Protein AF-A0A318KI04-F1 (afdb_monomer_lite)

Foldseek 3Di:
DVLVVLLCCLAPVAQCCQRVVFQLVLLLVQLQALQSLQLVLVLQLVLLLQLLLVLLVCLVVDDPVCSLVVSLVSSVVSLVVVLVVCVVQQVVSCVVCVVVSVVSSVGRLSSVLSVPPSSVDHNVSSNSNSNSNSNSSSVVSNQSSQVLNCQAAQWHWDADSRDRVRTPDIDRRDPRVRHDNCSSDSNVSVLSSVLVSLQVVLVVVVVVPDDNPVSVVVNVVSVVVVVCVVPDPPPPDDDDDDDDDDDDPDDDDDPDCDDWDFPDWDDDPQKIKTWIWFWEAEPDPDTDIWIKIWIAGNVQRATAWIDTPDHDYDPPQQCQCVDPVQGVQRHGDQALPDDGDARPRNNVNSVRSNVNSSVSNVVV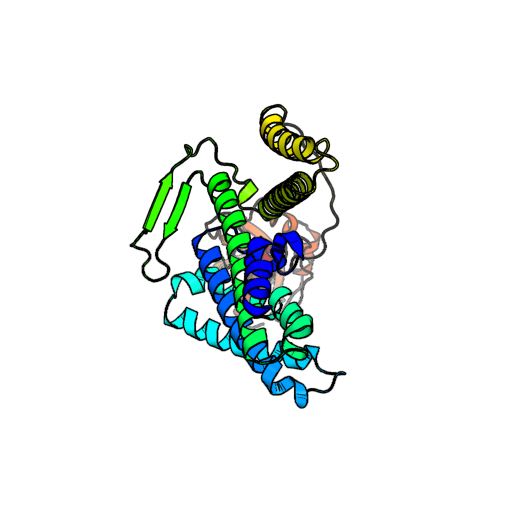VD

Radius of gyration: 27.61 Å; chains: 1; bounding box: 92×46×59 Å

pLDDT: mean 74.58, std 18.51, range [27.19, 96.69]

InterPro domains:
  IPR003667 NqrDE/RnfAE [PF02508] (5-196)
  IPR007329 FMN-binding [PF04205] (291-362)
  IPR007329 FMN-binding [SM00900] (287-364)
  IPR010968 Ion-translocating oxidoreductase complex subunit E [MF_00478] (1-207)
  IPR010968 Ion-translocating oxidoreductase complex subunit E [TIGR01948] (5-203)

Sequence (366 aa):
MERLENFKAGFIRENPIFGLYLGCCSALAISTTLNNAIGMGVAVILVTIMSNVIISAIRKITPDEIRIPVYIVVIATLVKIIQMLVQAYATDLYTALGIFLPLIVVNCIILGRAEAFASKNGLLDSALDGLGMGLGYTFGLLAMSTIRQLLATGMLSFANPFNPTQIFFQAEFFPAEYTISLFKDPIGAFITFACLAAALNAYKASKNKKNWGIGLGVVVLALVAVIAVRGEFNVNTAVEAETPVEPDNSEPVNGGETATGILSESSENGETTYIVSAPGFTATTGGAENTFKIVVDEASGSVKSVEIDTFADTPGIGDAINNVEFFNQFEGLASSDFEVDVQSGATFSSDSVTKAVKTVLESLGK

Structure (mmCIF, N/CA/C/O backbone):
data_AF-A0A318KI04-F1
#
_entry.id   AF-A0A318KI04-F1
#
loop_
_atom_site.group_PDB
_atom_site.id
_atom_site.type_symbol
_atom_site.label_atom_id
_atom_site.label_alt_id
_atom_site.label_comp_id
_atom_site.label_asym_id
_atom_site.label_entity_id
_atom_site.label_seq_id
_atom_site.pdbx_PDB_ins_code
_atom_site.Cartn_x
_atom_site.Cartn_y
_atom_site.Cartn_z
_atom_site.occupancy
_atom_site.B_iso_or_equiv
_atom_site.auth_seq_id
_atom_site.auth_comp_id
_atom_site.auth_asym_id
_atom_site.auth_atom_id
_atom_site.pdbx_PDB_model_num
ATOM 1 N N . MET A 1 1 ? -31.533 0.087 10.852 1.00 43.41 1 MET A N 1
ATOM 2 C CA . MET A 1 1 ? -31.393 0.457 9.424 1.00 43.41 1 MET A CA 1
ATOM 3 C C . MET A 1 1 ? -29.958 0.863 9.043 1.00 43.41 1 MET A C 1
ATOM 5 O O . MET A 1 1 ? -29.699 1.051 7.868 1.00 43.41 1 MET A O 1
ATOM 9 N N . GLU A 1 2 ? -28.993 0.863 9.973 1.00 57.38 2 GLU A N 1
ATOM 10 C CA . GLU A 1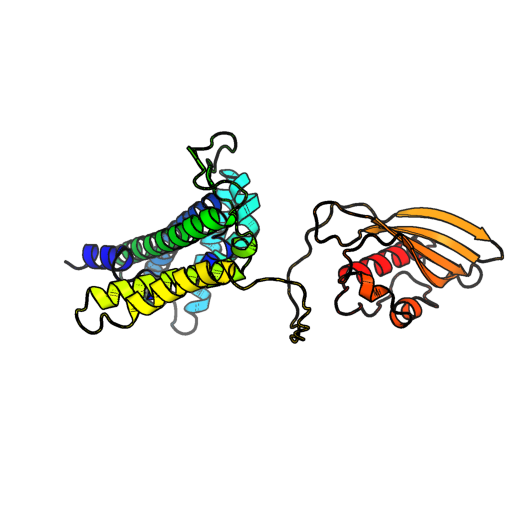 2 ? -27.681 1.522 9.798 1.00 57.38 2 GLU A CA 1
ATOM 11 C C . GLU A 1 2 ? -26.585 0.692 9.091 1.00 57.38 2 GLU A C 1
ATOM 13 O O . GLU A 1 2 ? -25.668 1.252 8.500 1.00 57.38 2 GLU A O 1
ATOM 18 N N . ARG A 1 3 ? -26.656 -0.648 9.090 1.00 54.72 3 ARG A N 1
ATOM 19 C CA . ARG A 1 3 ? -25.551 -1.509 8.600 1.00 54.72 3 ARG A CA 1
ATOM 20 C C . ARG A 1 3 ? -25.309 -1.436 7.091 1.00 54.72 3 ARG A C 1
ATOM 22 O O . ARG A 1 3 ? -24.166 -1.423 6.643 1.00 54.72 3 ARG A O 1
ATOM 29 N N . LEU A 1 4 ? -26.387 -1.387 6.308 1.00 55.88 4 LEU A N 1
ATOM 30 C CA . LEU A 1 4 ? -26.311 -1.314 4.846 1.00 55.88 4 LEU A CA 1
ATOM 31 C C . LEU A 1 4 ? -25.986 0.109 4.364 1.00 55.88 4 LEU A C 1
ATOM 33 O O . LEU A 1 4 ? -25.359 0.264 3.319 1.00 55.88 4 LEU A O 1
ATOM 37 N N . GLU A 1 5 ? -26.392 1.131 5.126 1.00 56.56 5 GLU A N 1
ATOM 38 C CA . GLU A 1 5 ? -25.992 2.523 4.895 1.00 56.56 5 GLU A CA 1
ATOM 39 C C . GLU A 1 5 ? -24.509 2.732 5.192 1.00 56.56 5 GLU A C 1
ATOM 41 O O . GLU A 1 5 ? -23.834 3.312 4.352 1.00 56.56 5 GLU A O 1
ATOM 46 N N . ASN A 1 6 ? -23.973 2.185 6.288 1.00 56.88 6 ASN A N 1
ATOM 47 C CA . ASN A 1 6 ? -22.537 2.247 6.588 1.00 56.88 6 ASN A CA 1
ATOM 48 C C . ASN A 1 6 ? -21.695 1.552 5.503 1.00 56.88 6 ASN A C 1
ATOM 50 O O . ASN A 1 6 ? -20.705 2.106 5.028 1.00 56.88 6 ASN A O 1
ATOM 54 N N . PHE A 1 7 ? -22.141 0.386 5.025 1.00 58.22 7 PHE A N 1
ATOM 55 C CA . PHE A 1 7 ? -21.495 -0.323 3.917 1.00 58.22 7 PHE A CA 1
ATOM 56 C C . PHE A 1 7 ? -21.560 0.458 2.587 1.00 58.22 7 PHE A C 1
ATOM 58 O O . PHE A 1 7 ? -20.550 0.620 1.900 1.00 58.22 7 PHE A O 1
ATOM 65 N N . LYS A 1 8 ? -22.734 0.997 2.222 1.00 54.09 8 LYS A N 1
ATOM 66 C CA . LYS A 1 8 ? -22.896 1.818 1.006 1.00 54.09 8 LYS A CA 1
ATOM 67 C C . LYS A 1 8 ? -22.206 3.181 1.108 1.00 54.09 8 LYS A C 1
ATOM 69 O O . LYS A 1 8 ? -21.808 3.720 0.076 1.00 54.09 8 LYS A O 1
ATOM 74 N N . ALA A 1 9 ? -22.058 3.744 2.305 1.00 55.31 9 ALA A N 1
ATOM 75 C CA . ALA A 1 9 ? -21.384 5.018 2.522 1.00 55.31 9 ALA A CA 1
ATOM 76 C C . ALA A 1 9 ? -19.889 4.913 2.199 1.00 55.31 9 ALA A C 1
ATOM 78 O O . ALA A 1 9 ? -19.406 5.722 1.406 1.00 55.31 9 ALA A O 1
ATOM 79 N N . GLY A 1 10 ? -19.202 3.879 2.704 1.00 52.12 10 GLY A N 1
ATOM 80 C CA . GLY A 1 10 ? -17.787 3.625 2.394 1.00 52.12 10 GLY A CA 1
ATOM 81 C C . GLY A 1 10 ? -17.534 3.256 0.926 1.00 52.12 10 GLY A C 1
ATOM 82 O O . GLY A 1 10 ? -16.534 3.670 0.345 1.00 52.12 10 GLY A O 1
ATOM 83 N N . PHE A 1 11 ? -18.474 2.547 0.286 1.00 58.41 11 PHE A N 1
ATOM 84 C CA . PHE A 1 11 ? -18.333 2.147 -1.119 1.00 58.41 11 PHE A CA 1
ATOM 85 C C . PHE A 1 11 ? -18.643 3.280 -2.122 1.00 58.41 11 PHE A C 1
ATOM 87 O O . PHE A 1 11 ? -17.954 3.409 -3.129 1.00 58.41 11 PHE A O 1
ATOM 94 N N . ILE A 1 12 ? -19.676 4.106 -1.881 1.00 50.19 12 ILE A N 1
ATOM 95 C CA . ILE A 1 12 ? -20.226 5.036 -2.897 1.00 50.19 12 ILE A CA 1
ATOM 96 C C . ILE A 1 12 ? -20.226 6.514 -2.471 1.00 50.19 12 ILE A C 1
ATOM 98 O O . ILE A 1 12 ? -20.186 7.390 -3.338 1.00 50.19 12 ILE A O 1
ATOM 102 N N . ARG A 1 13 ? -20.296 6.844 -1.174 1.00 52.41 13 ARG A N 1
ATOM 103 C CA . ARG A 1 13 ? -20.480 8.240 -0.722 1.00 52.41 13 ARG A CA 1
ATOM 104 C C . ARG A 1 13 ? -19.159 8.903 -0.308 1.00 52.41 13 ARG A C 1
ATOM 106 O O . ARG A 1 13 ? -18.939 10.078 -0.622 1.00 52.41 13 ARG A O 1
ATOM 113 N N . GLU A 1 14 ? -18.253 8.139 0.294 1.00 65.19 14 GLU A N 1
ATOM 114 C CA . GLU A 1 14 ? -16.961 8.598 0.814 1.00 65.19 14 GLU A CA 1
ATOM 115 C C . GLU A 1 14 ? -15.845 7.611 0.452 1.00 65.19 14 GLU A C 1
ATOM 117 O O . GLU A 1 14 ? -15.386 6.834 1.281 1.00 65.19 14 GLU A O 1
ATOM 122 N N . ASN A 1 15 ? -15.398 7.637 -0.811 1.00 76.88 15 ASN A N 1
ATOM 123 C CA . ASN A 1 15 ? -14.215 6.873 -1.212 1.00 76.88 15 ASN A CA 1
ATOM 124 C C . ASN A 1 15 ? -13.022 7.273 -0.310 1.00 76.88 15 ASN A C 1
ATOM 126 O O . ASN A 1 15 ? -12.736 8.471 -0.212 1.00 76.88 15 ASN A O 1
ATOM 130 N N . PRO A 1 16 ? -12.317 6.325 0.333 1.00 80.12 16 PRO A N 1
ATOM 131 C CA . PRO A 1 16 ? -11.210 6.629 1.238 1.00 80.12 16 PRO A CA 1
ATOM 132 C C . PRO A 1 16 ? -10.077 7.415 0.574 1.00 80.12 16 PRO A C 1
ATOM 134 O O . PRO A 1 16 ? -9.530 8.313 1.203 1.00 80.12 16 PRO A O 1
ATOM 137 N N . ILE A 1 17 ? -9.775 7.140 -0.696 1.00 83.06 17 ILE A N 1
ATOM 138 C CA . ILE A 1 17 ? -8.653 7.762 -1.411 1.00 83.06 17 ILE A CA 1
ATOM 139 C C . ILE A 1 17 ? -8.988 9.208 -1.802 1.00 83.06 17 ILE A C 1
ATOM 141 O O . ILE A 1 17 ? -8.201 10.116 -1.566 1.00 83.06 17 ILE A O 1
ATOM 145 N N . PHE A 1 18 ? -10.172 9.444 -2.371 1.00 81.88 18 PHE A N 1
ATOM 146 C CA . PHE A 1 18 ? -10.527 10.756 -2.938 1.00 81.88 18 PHE A CA 1
ATOM 147 C C . PHE A 1 18 ? -11.403 11.625 -2.030 1.00 81.88 18 PHE A C 1
ATOM 149 O O . PHE A 1 18 ? -11.545 12.821 -2.261 1.00 81.88 18 PHE A O 1
ATOM 156 N N . GLY A 1 19 ? -12.067 11.021 -1.046 1.00 79.25 19 GLY A N 1
ATOM 157 C CA . GLY A 1 19 ? -12.945 11.713 -0.104 1.00 79.25 19 GLY A CA 1
ATOM 158 C C . GLY A 1 19 ? -12.273 11.984 1.234 1.00 79.25 19 GLY A C 1
ATOM 159 O O . GLY A 1 19 ? -12.409 13.081 1.764 1.00 79.25 19 GLY A O 1
ATOM 160 N N . LEU A 1 20 ? -11.559 10.988 1.764 1.00 83.44 20 LEU A N 1
ATOM 161 C CA . LEU A 1 20 ? -10.899 11.063 3.070 1.00 83.44 20 LEU A CA 1
ATOM 162 C C . LEU A 1 20 ? -9.384 11.275 2.959 1.00 83.44 20 LEU A C 1
ATOM 164 O O . LEU A 1 20 ? -8.750 11.540 3.974 1.00 83.44 20 LEU A O 1
ATOM 168 N N . TYR A 1 21 ? -8.815 11.170 1.752 1.00 89.44 21 TYR A N 1
ATOM 169 C CA . TYR A 1 21 ? -7.372 11.264 1.501 1.00 89.44 21 TYR A CA 1
ATOM 170 C C . TYR A 1 21 ? -6.548 10.267 2.337 1.00 89.44 21 TYR A C 1
ATOM 172 O O . TYR A 1 21 ? -5.421 10.542 2.742 1.00 89.44 21 TYR A O 1
ATOM 180 N N . LEU A 1 22 ? -7.117 9.086 2.598 1.00 90.75 22 LEU A N 1
ATOM 181 C CA . LEU A 1 22 ? -6.488 8.008 3.356 1.00 90.75 22 LEU A CA 1
ATOM 182 C C . LEU A 1 22 ? -5.919 6.948 2.407 1.00 90.75 22 LEU A C 1
ATOM 184 O O . LEU A 1 22 ? -6.602 6.475 1.498 1.00 90.75 22 LEU A O 1
ATOM 188 N N . GLY A 1 23 ? -4.678 6.529 2.665 1.00 90.25 23 GLY A N 1
ATOM 189 C CA . GLY A 1 23 ? -4.010 5.467 1.905 1.00 90.25 23 GLY A CA 1
ATOM 190 C C . GLY A 1 23 ? -3.394 5.918 0.577 1.00 90.25 23 GLY A C 1
ATOM 191 O O . GLY A 1 23 ? -3.104 5.081 -0.275 1.00 90.25 23 GLY A O 1
ATOM 192 N N . CYS A 1 24 ? -3.166 7.222 0.395 1.00 91.19 24 CYS A N 1
ATOM 193 C CA . CYS A 1 24 ? -2.581 7.772 -0.829 1.00 91.19 24 CYS A CA 1
ATOM 194 C C . CYS A 1 24 ? -1.161 7.250 -1.103 1.00 91.19 24 CYS A C 1
ATOM 196 O O . CYS A 1 24 ? -0.837 6.998 -2.256 1.00 91.19 24 CYS A O 1
ATOM 198 N N . CYS A 1 25 ? -0.333 7.026 -0.074 1.00 91.75 25 CYS A N 1
ATOM 199 C CA . CYS A 1 25 ? 1.069 6.619 -0.249 1.00 91.75 25 CYS A CA 1
ATOM 200 C C . CYS A 1 25 ? 1.200 5.288 -1.004 1.00 91.75 25 CYS A C 1
ATOM 202 O O . CYS A 1 25 ? 1.919 5.190 -1.994 1.00 91.75 25 CYS A O 1
ATOM 204 N N . SER A 1 26 ? 0.445 4.272 -0.580 1.00 91.94 26 SER A N 1
ATOM 205 C CA . SER A 1 26 ? 0.426 2.970 -1.253 1.00 91.94 26 SER A CA 1
ATOM 206 C C . SER A 1 26 ? -0.305 3.032 -2.596 1.00 91.94 26 SER A C 1
ATOM 208 O O . SER A 1 26 ? 0.109 2.379 -3.551 1.00 91.94 26 SER A O 1
ATOM 210 N N . ALA A 1 27 ? -1.357 3.850 -2.705 1.00 91.62 27 ALA A N 1
ATOM 211 C CA . ALA A 1 27 ? -2.106 3.984 -3.950 1.00 91.62 27 ALA A CA 1
ATOM 212 C C . ALA A 1 27 ? -1.283 4.636 -5.078 1.00 91.62 27 ALA A C 1
ATOM 214 O O . ALA A 1 27 ? -1.342 4.198 -6.228 1.00 91.62 27 ALA A O 1
ATOM 215 N N . LEU A 1 28 ? -0.488 5.660 -4.758 1.00 92.06 28 LEU A N 1
ATOM 216 C CA . LEU A 1 28 ? 0.370 6.353 -5.720 1.00 92.06 28 LEU A CA 1
ATOM 217 C C . LEU A 1 28 ? 1.539 5.471 -6.178 1.00 92.06 28 LEU A C 1
ATOM 219 O O . LEU A 1 28 ? 1.833 5.431 -7.373 1.00 92.06 28 LEU A O 1
ATOM 223 N N . ALA A 1 29 ? 2.144 4.716 -5.258 1.00 90.94 29 ALA A N 1
ATOM 224 C CA . ALA A 1 29 ? 3.276 3.842 -5.558 1.00 90.94 29 ALA A CA 1
ATOM 225 C C . ALA A 1 29 ? 2.896 2.646 -6.455 1.00 90.94 29 ALA A C 1
ATOM 227 O O . ALA A 1 29 ? 3.615 2.312 -7.391 1.00 90.94 29 ALA A O 1
ATOM 228 N N . ILE A 1 30 ? 1.743 2.013 -6.207 1.00 91.69 30 ILE A N 1
ATOM 229 C CA . ILE A 1 30 ? 1.421 0.681 -6.761 1.00 91.69 30 ILE A CA 1
ATOM 230 C C . ILE A 1 30 ? 0.467 0.749 -7.969 1.00 91.69 30 ILE A C 1
ATOM 232 O O . ILE A 1 30 ? 0.210 -0.249 -8.639 1.00 91.69 30 ILE A O 1
ATOM 236 N N . SER A 1 31 ? -0.037 1.935 -8.319 1.00 91.88 31 SER A N 1
ATOM 237 C CA . SER A 1 31 ? -0.986 2.122 -9.431 1.00 91.88 31 SER A CA 1
ATOM 238 C C . SER A 1 31 ? -0.373 2.029 -10.839 1.00 91.88 31 SER A C 1
ATOM 240 O O . SER A 1 31 ? -1.042 2.362 -11.812 1.00 91.88 31 SER A O 1
ATOM 242 N N . THR A 1 32 ? 0.869 1.570 -10.993 1.00 89.25 32 THR A N 1
ATOM 243 C CA . THR A 1 32 ? 1.533 1.445 -12.303 1.00 89.25 32 THR A CA 1
ATOM 244 C C . THR A 1 32 ? 0.959 0.318 -13.164 1.00 89.25 32 THR A C 1
ATOM 246 O O . THR A 1 32 ? 0.849 0.479 -14.379 1.00 89.25 32 THR A O 1
ATOM 249 N N . THR A 1 33 ? 0.553 -0.803 -12.559 1.00 88.50 33 THR A N 1
ATOM 250 C CA . THR A 1 33 ? -0.032 -1.951 -13.272 1.00 88.50 33 THR A CA 1
ATOM 251 C C . THR A 1 33 ? -1.301 -2.452 -12.585 1.00 88.50 33 THR A C 1
ATOM 253 O O . THR A 1 33 ? -1.399 -2.461 -11.354 1.00 88.50 33 THR A O 1
ATOM 256 N N . LEU A 1 34 ? -2.274 -2.910 -13.382 1.00 88.75 34 LEU A N 1
ATOM 257 C CA . LEU A 1 34 ? -3.563 -3.361 -12.857 1.00 88.75 34 LEU A CA 1
ATOM 258 C C . LEU A 1 34 ? -3.439 -4.609 -11.971 1.00 88.75 34 LEU A C 1
ATOM 260 O O . LEU A 1 34 ? -4.135 -4.720 -10.963 1.00 88.75 34 LEU A O 1
ATOM 264 N N . ASN A 1 35 ? -2.524 -5.525 -12.295 1.00 87.69 35 ASN A N 1
ATOM 265 C CA . ASN A 1 35 ? -2.300 -6.737 -11.500 1.00 87.69 35 ASN A CA 1
ATOM 266 C C . ASN A 1 35 ? -1.799 -6.398 -10.087 1.00 87.69 35 ASN A C 1
ATOM 268 O O . ASN A 1 35 ? -2.325 -6.923 -9.103 1.00 87.69 35 ASN A O 1
ATOM 272 N N . ASN A 1 36 ? -0.845 -5.466 -9.980 1.00 89.06 36 ASN A N 1
ATOM 273 C CA . ASN A 1 36 ? -0.320 -5.014 -8.692 1.00 89.06 36 ASN A CA 1
ATOM 274 C C . ASN A 1 36 ? -1.398 -4.272 -7.893 1.00 89.06 36 ASN A C 1
ATOM 276 O O . ASN A 1 36 ? -1.566 -4.517 -6.698 1.00 89.06 36 ASN A O 1
ATOM 280 N N . ALA A 1 37 ? -2.185 -3.424 -8.564 1.00 91.62 37 ALA A N 1
ATOM 281 C CA . ALA A 1 37 ? -3.310 -2.714 -7.964 1.00 91.62 37 ALA A CA 1
ATOM 282 C C . ALA A 1 37 ? -4.368 -3.665 -7.373 1.00 91.62 37 ALA A C 1
ATOM 284 O O . ALA A 1 37 ? -4.849 -3.437 -6.261 1.00 91.62 37 ALA A O 1
ATOM 285 N N . ILE A 1 38 ? -4.709 -4.751 -8.076 1.00 90.62 38 ILE A N 1
ATOM 286 C CA . ILE A 1 38 ? -5.655 -5.767 -7.587 1.00 90.62 38 ILE A CA 1
ATOM 287 C C . ILE A 1 38 ? -5.072 -6.521 -6.392 1.00 90.62 38 ILE A C 1
ATOM 289 O O . ILE A 1 38 ? -5.749 -6.647 -5.370 1.00 90.62 38 ILE A O 1
ATOM 293 N N . GLY A 1 39 ? -3.821 -6.984 -6.490 1.00 90.38 39 GLY A N 1
ATOM 294 C CA . GLY A 1 39 ? -3.148 -7.696 -5.401 1.00 90.38 39 GLY A CA 1
ATOM 295 C C . GLY A 1 39 ? -3.092 -6.869 -4.116 1.00 90.38 39 GLY A C 1
ATOM 296 O O . GLY A 1 39 ? -3.466 -7.341 -3.041 1.00 90.38 39 GLY A O 1
ATOM 297 N N . MET A 1 40 ? -2.723 -5.596 -4.251 1.00 92.31 40 MET A N 1
ATOM 298 C CA . MET A 1 40 ? -2.702 -4.628 -3.161 1.00 92.31 40 MET A CA 1
ATOM 299 C C . MET A 1 40 ? -4.110 -4.384 -2.597 1.00 92.31 40 MET A C 1
ATOM 301 O O . MET A 1 40 ? -4.328 -4.509 -1.394 1.00 92.31 40 MET A O 1
ATOM 305 N N . GLY A 1 41 ? -5.104 -4.110 -3.445 1.00 92.75 41 GLY A N 1
ATOM 306 C CA . GLY A 1 41 ? -6.484 -3.884 -3.005 1.00 92.75 41 GLY A CA 1
ATOM 307 C C . GLY A 1 41 ? -7.060 -5.048 -2.190 1.00 92.75 41 GLY A C 1
ATOM 308 O O . GLY A 1 41 ? -7.579 -4.842 -1.090 1.00 92.75 41 GLY A O 1
ATOM 309 N N . VAL A 1 42 ? -6.889 -6.283 -2.673 1.00 92.94 42 VAL A N 1
ATOM 310 C CA . VAL A 1 42 ? -7.329 -7.497 -1.966 1.00 92.94 42 VAL A CA 1
ATOM 311 C C . VAL A 1 42 ? -6.610 -7.650 -0.624 1.00 92.94 42 VAL A C 1
ATOM 313 O O . VAL A 1 42 ? -7.262 -7.933 0.384 1.00 92.94 42 VAL A O 1
ATOM 316 N N . ALA A 1 43 ? -5.296 -7.408 -0.578 1.00 93.38 43 ALA A N 1
ATOM 317 C CA . ALA A 1 43 ? -4.540 -7.449 0.669 1.00 93.38 43 ALA A CA 1
ATOM 318 C C . ALA A 1 43 ? -5.057 -6.409 1.680 1.00 93.38 43 ALA A C 1
ATOM 320 O O . ALA A 1 43 ? -5.323 -6.766 2.828 1.00 93.38 43 ALA A O 1
ATOM 321 N N . VAL A 1 44 ? -5.292 -5.153 1.267 1.00 94.19 44 VAL A N 1
ATOM 322 C CA . VAL A 1 44 ? -5.864 -4.121 2.155 1.00 94.19 44 VAL A CA 1
ATOM 323 C C . VAL A 1 44 ? -7.242 -4.525 2.662 1.00 94.19 44 VAL A C 1
ATOM 325 O O . VAL A 1 44 ? -7.498 -4.369 3.853 1.00 94.19 44 VAL A O 1
ATOM 328 N N . ILE A 1 45 ? -8.127 -5.053 1.809 1.00 94.62 45 ILE A N 1
ATOM 329 C CA . ILE A 1 45 ? -9.463 -5.506 2.231 1.00 94.62 45 ILE A CA 1
ATOM 330 C C . ILE A 1 45 ? -9.345 -6.542 3.351 1.00 94.62 45 ILE A C 1
ATOM 332 O O . ILE A 1 45 ? -9.965 -6.383 4.405 1.00 94.62 45 ILE A O 1
ATOM 336 N N . LEU A 1 46 ? -8.529 -7.579 3.141 1.00 95.00 46 LEU A N 1
ATOM 337 C CA . LEU A 1 46 ? -8.355 -8.656 4.111 1.00 95.00 46 LEU A CA 1
ATOM 338 C C . LEU A 1 46 ? -7.762 -8.146 5.427 1.00 95.00 46 LEU A C 1
ATOM 340 O O . LEU A 1 46 ? -8.326 -8.429 6.486 1.00 95.00 46 LEU A O 1
ATOM 344 N N . VAL A 1 47 ? -6.686 -7.351 5.374 1.00 96.25 47 VAL A N 1
ATOM 345 C CA . VAL A 1 47 ? -6.071 -6.790 6.587 1.00 96.25 47 VAL A CA 1
ATOM 346 C C . VAL A 1 47 ? -7.046 -5.884 7.315 1.00 96.25 47 VAL A C 1
ATOM 348 O O . VAL A 1 47 ? -7.202 -6.049 8.515 1.00 96.25 47 VAL A O 1
ATOM 351 N N . THR A 1 48 ? -7.740 -4.982 6.617 1.00 94.94 48 THR A N 1
ATOM 352 C CA . THR A 1 48 ? -8.638 -4.003 7.253 1.00 94.94 48 THR A CA 1
ATOM 353 C C . THR A 1 48 ? -9.798 -4.692 7.969 1.00 94.94 48 THR A C 1
ATOM 355 O O . THR A 1 48 ? -10.169 -4.298 9.073 1.00 94.94 48 THR A O 1
ATOM 358 N N . ILE A 1 49 ? -10.371 -5.749 7.381 1.00 95.56 49 ILE A N 1
ATOM 359 C CA . ILE A 1 49 ? -11.431 -6.526 8.036 1.00 95.56 49 ILE A CA 1
ATOM 360 C C . ILE A 1 49 ? -10.879 -7.222 9.282 1.00 95.56 49 ILE A C 1
ATOM 362 O O . ILE A 1 49 ? -11.448 -7.082 10.366 1.00 95.56 49 ILE A O 1
ATOM 366 N N . MET A 1 50 ? -9.773 -7.959 9.145 1.00 96.06 50 MET A N 1
ATOM 367 C CA . MET A 1 50 ? -9.205 -8.734 10.250 1.00 96.06 50 MET A CA 1
ATOM 368 C C . MET A 1 50 ? -8.713 -7.830 11.385 1.00 96.06 50 MET A C 1
ATOM 370 O O . MET A 1 50 ? -9.020 -8.091 12.548 1.00 96.06 50 MET A O 1
ATOM 374 N N . SER A 1 51 ? -8.022 -6.733 11.064 1.00 95.94 51 SER A N 1
ATOM 375 C CA . SER A 1 51 ? -7.532 -5.769 12.049 1.00 95.94 51 SER A CA 1
ATOM 376 C C . SER A 1 51 ? -8.688 -5.112 12.788 1.00 95.94 51 SER A C 1
ATOM 378 O O . SER A 1 51 ? -8.659 -5.052 14.013 1.00 95.94 51 SER A O 1
ATOM 380 N N . ASN A 1 52 ? -9.747 -4.690 12.089 1.00 95.12 52 ASN A N 1
ATOM 381 C CA . ASN A 1 52 ? -10.908 -4.070 12.727 1.00 95.12 52 ASN A CA 1
ATOM 382 C C . ASN A 1 52 ? -11.641 -5.036 13.666 1.00 95.12 52 ASN A C 1
ATOM 384 O O . ASN A 1 52 ? -12.068 -4.635 14.749 1.00 95.12 52 ASN A O 1
ATOM 388 N N .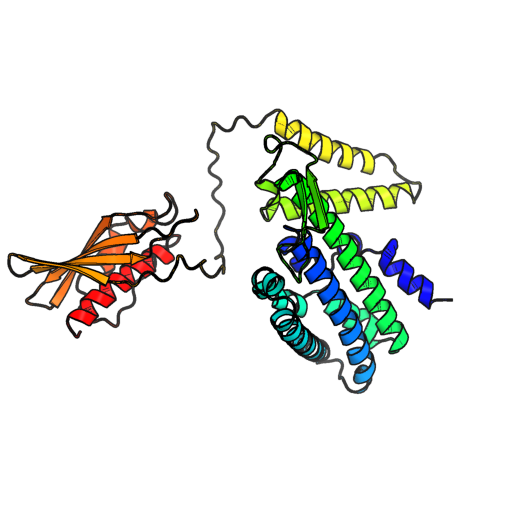 VAL A 1 53 ? -11.770 -6.310 13.290 1.00 96.00 53 VAL A N 1
ATOM 389 C CA . VAL A 1 53 ? -12.388 -7.331 14.150 1.00 96.00 53 VAL A CA 1
ATOM 390 C C . VAL A 1 53 ? -11.552 -7.569 15.407 1.00 96.00 53 VAL A C 1
ATOM 392 O O . VAL A 1 53 ? -12.097 -7.547 16.512 1.00 96.00 53 VAL A O 1
ATOM 395 N N . ILE A 1 54 ? -10.237 -7.755 15.256 1.00 95.69 54 ILE A N 1
ATOM 396 C CA . ILE A 1 54 ? -9.334 -8.007 16.387 1.00 95.69 54 ILE A CA 1
ATOM 397 C C . ILE A 1 54 ? -9.293 -6.792 17.316 1.00 95.69 54 ILE A C 1
ATOM 399 O O . ILE A 1 54 ? -9.462 -6.941 18.525 1.00 95.69 54 ILE A O 1
ATOM 403 N N . ILE A 1 55 ? -9.148 -5.586 16.763 1.00 95.25 55 ILE A N 1
ATOM 404 C CA . ILE A 1 55 ? -9.073 -4.336 17.530 1.00 95.25 55 ILE A CA 1
ATOM 405 C C . ILE A 1 55 ? -10.378 -4.074 18.290 1.00 95.25 55 ILE A C 1
ATOM 407 O O . ILE A 1 55 ? -10.341 -3.720 19.468 1.00 95.25 55 ILE A O 1
ATOM 411 N N . SER A 1 56 ? -11.534 -4.328 17.668 1.00 94.44 56 SER A N 1
ATOM 412 C CA . SER A 1 56 ? -12.836 -4.248 18.343 1.00 94.44 56 SER A CA 1
ATOM 413 C C . SER A 1 56 ? -12.950 -5.241 19.510 1.00 94.44 56 SER A C 1
ATOM 415 O O . SER A 1 56 ? -13.519 -4.906 20.551 1.00 94.44 56 SER A O 1
ATOM 417 N N . ALA A 1 57 ? -12.364 -6.438 19.388 1.00 94.06 57 ALA A N 1
ATOM 418 C CA . ALA A 1 57 ? -12.371 -7.444 20.450 1.00 94.06 57 ALA A CA 1
ATOM 419 C C . ALA A 1 57 ? -11.464 -7.067 21.637 1.00 94.06 57 ALA A C 1
ATOM 421 O O . ALA A 1 57 ? -11.872 -7.211 22.791 1.00 94.06 57 ALA A O 1
ATOM 422 N N . ILE A 1 58 ? -10.261 -6.544 21.371 1.00 94.19 58 ILE A N 1
ATOM 423 C CA . ILE A 1 58 ? -9.278 -6.190 22.413 1.00 94.19 58 ILE A CA 1
ATOM 424 C C . ILE A 1 58 ? -9.488 -4.795 23.016 1.00 94.19 58 ILE A C 1
ATOM 426 O O . ILE A 1 58 ? -8.842 -4.462 24.008 1.00 94.19 58 ILE A O 1
ATOM 430 N N . ARG A 1 59 ? -10.422 -3.992 22.483 1.00 89.31 59 ARG A N 1
ATOM 431 C CA . ARG A 1 59 ? -10.651 -2.588 22.883 1.00 89.31 59 ARG A CA 1
ATOM 432 C C . ARG A 1 59 ? -10.842 -2.358 24.386 1.00 89.31 59 ARG A C 1
ATOM 434 O O . ARG A 1 59 ? -10.610 -1.260 24.861 1.00 89.31 59 ARG A O 1
ATOM 441 N N . LYS A 1 60 ? -11.326 -3.362 25.128 1.00 89.25 60 LYS A N 1
ATOM 442 C CA . LYS A 1 60 ? -11.566 -3.265 26.581 1.00 89.25 60 LYS A CA 1
ATOM 443 C C . LYS A 1 60 ? -10.292 -3.422 27.415 1.00 89.25 60 LYS A C 1
ATOM 445 O O . LYS A 1 60 ? -10.315 -3.118 28.600 1.00 89.25 60 LYS A O 1
ATOM 450 N N . ILE A 1 61 ? -9.237 -3.969 26.816 1.00 92.25 61 ILE A N 1
ATOM 451 C CA . ILE A 1 61 ? -7.971 -4.298 27.477 1.00 92.25 61 ILE A CA 1
ATOM 452 C C . ILE A 1 61 ? -6.931 -3.206 27.204 1.00 92.25 61 ILE A C 1
ATOM 454 O O . ILE A 1 61 ? -6.038 -2.993 28.015 1.00 92.25 61 ILE A O 1
ATOM 458 N N . THR A 1 62 ? -7.035 -2.519 26.065 1.00 91.81 62 THR A N 1
ATOM 459 C CA . THR A 1 62 ? -6.072 -1.506 25.624 1.00 91.81 62 THR A CA 1
ATOM 460 C C . THR A 1 62 ? -6.261 -0.178 26.373 1.00 91.81 62 THR A C 1
ATOM 462 O O . THR A 1 62 ? -7.328 0.419 26.234 1.00 91.81 62 THR A O 1
ATOM 465 N N . PRO A 1 63 ? -5.247 0.314 27.114 1.00 92.75 63 PRO A N 1
ATOM 466 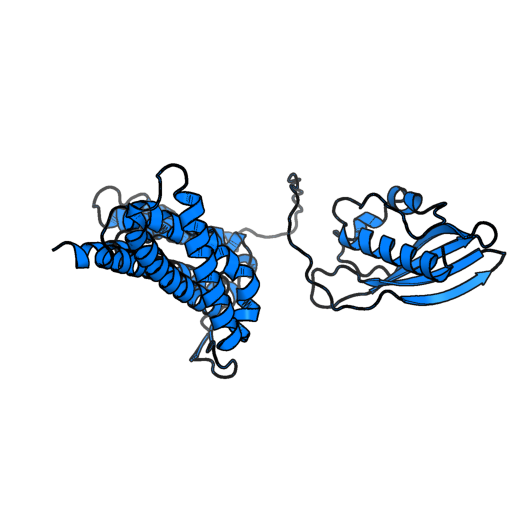C CA . PRO A 1 63 ? -5.245 1.666 27.677 1.00 92.75 63 PRO A CA 1
ATOM 467 C C . PRO A 1 63 ? -5.158 2.736 26.584 1.00 92.75 63 PRO A C 1
ATOM 469 O O . PRO A 1 63 ? -4.549 2.511 25.532 1.00 92.75 63 PRO A O 1
ATOM 472 N N . ASP A 1 64 ? -5.723 3.914 26.846 1.00 91.38 64 ASP A N 1
ATOM 473 C CA . ASP A 1 64 ? -5.785 4.998 25.862 1.00 91.38 64 ASP A CA 1
ATOM 474 C C . ASP A 1 64 ? -4.397 5.565 25.519 1.00 91.38 64 ASP A C 1
ATOM 476 O O . ASP A 1 64 ? -4.175 5.965 24.375 1.00 91.38 64 ASP A O 1
ATOM 480 N N . GLU A 1 65 ? -3.432 5.529 26.449 1.00 92.88 65 GLU A N 1
ATOM 481 C CA . GLU A 1 65 ? -2.093 6.099 26.239 1.00 92.88 65 GLU A CA 1
ATOM 482 C C . GLU A 1 65 ? -1.251 5.327 25.210 1.00 92.88 65 GLU A C 1
ATOM 484 O O . GLU A 1 65 ? -0.397 5.910 24.545 1.00 92.88 65 GLU A O 1
ATOM 489 N N . ILE A 1 66 ? -1.485 4.019 25.050 1.00 94.56 66 ILE A N 1
ATOM 490 C CA . ILE A 1 66 ? -0.666 3.132 24.198 1.00 94.56 66 ILE A CA 1
ATOM 491 C C . ILE A 1 66 ? -1.453 2.509 23.042 1.00 94.56 66 ILE A C 1
ATOM 493 O O . ILE A 1 66 ? -1.013 1.539 22.420 1.00 94.56 66 ILE A O 1
ATOM 497 N N . ARG A 1 67 ? -2.625 3.064 22.720 1.00 92.81 67 ARG A N 1
ATOM 498 C CA . ARG A 1 67 ? -3.535 2.478 21.730 1.00 92.81 67 ARG A CA 1
ATOM 499 C C . ARG A 1 67 ? -2.944 2.369 20.320 1.00 92.81 67 ARG A C 1
ATOM 501 O O . ARG A 1 67 ? -3.118 1.340 19.674 1.00 92.81 67 ARG A O 1
ATOM 508 N N . ILE A 1 68 ? -2.237 3.403 19.850 1.00 93.88 68 ILE A N 1
ATOM 509 C CA . ILE A 1 68 ? -1.700 3.462 18.480 1.00 93.88 68 ILE A CA 1
ATOM 510 C C . ILE A 1 68 ? -0.610 2.390 18.287 1.00 93.88 68 ILE A C 1
ATOM 512 O O . ILE A 1 68 ? -0.754 1.586 17.363 1.00 93.88 68 ILE A O 1
ATOM 516 N N . PRO A 1 69 ? 0.412 2.279 19.167 1.00 94.88 69 PRO A N 1
ATOM 517 C CA . PRO A 1 69 ? 1.385 1.186 19.099 1.00 94.88 69 PRO A CA 1
ATOM 518 C C . PRO A 1 69 ? 0.749 -0.209 19.110 1.00 94.88 69 PRO A C 1
ATOM 520 O O . PRO A 1 69 ? 1.121 -1.058 18.303 1.00 94.88 69 PRO A O 1
ATOM 523 N N . VAL A 1 70 ? -0.246 -0.443 19.975 1.00 95.12 70 VAL A N 1
ATOM 524 C CA . VAL A 1 70 ? -0.945 -1.739 20.052 1.00 95.12 70 VAL A CA 1
ATOM 525 C C . VAL A 1 70 ? -1.622 -2.081 18.721 1.00 95.12 70 VAL A C 1
ATOM 527 O O . VAL A 1 70 ? -1.508 -3.212 18.247 1.00 95.12 70 VAL A O 1
ATOM 530 N N . TYR A 1 71 ? -2.285 -1.116 18.078 1.00 94.69 71 TYR A N 1
ATOM 531 C CA . TYR A 1 71 ? -2.935 -1.340 16.784 1.00 94.69 71 TYR A CA 1
ATOM 532 C C . TYR A 1 71 ? -1.924 -1.628 15.671 1.00 94.69 71 TYR A C 1
ATOM 534 O O . TYR A 1 71 ? -2.149 -2.542 14.879 1.00 94.69 71 TYR A O 1
ATOM 542 N N . ILE A 1 72 ? -0.795 -0.913 15.635 1.00 95.38 72 ILE A N 1
ATOM 543 C CA . ILE A 1 72 ? 0.261 -1.138 14.637 1.00 95.38 72 ILE A CA 1
ATOM 544 C C . ILE A 1 72 ? 0.843 -2.550 14.765 1.00 95.38 72 ILE A C 1
ATOM 546 O O . ILE A 1 72 ? 1.022 -3.215 13.750 1.00 95.38 72 ILE A O 1
ATOM 550 N N . VAL A 1 73 ? 1.071 -3.056 15.983 1.00 96.00 73 VAL A N 1
ATOM 551 C CA . VAL A 1 73 ? 1.567 -4.431 16.194 1.00 96.00 73 VAL A CA 1
ATOM 552 C C . VAL A 1 73 ? 0.561 -5.474 15.693 1.00 96.00 73 VAL A C 1
ATOM 554 O O . VAL A 1 73 ? 0.938 -6.422 15.000 1.00 96.00 73 VAL A O 1
ATOM 557 N N . VAL A 1 74 ? -0.733 -5.290 15.973 1.00 96.12 74 VAL A N 1
ATOM 558 C CA . VAL A 1 74 ? -1.792 -6.168 15.443 1.00 96.12 74 VAL A CA 1
ATOM 559 C C . VAL A 1 74 ? -1.803 -6.151 13.911 1.00 96.12 74 VAL A C 1
ATOM 561 O O . VAL A 1 74 ? -1.853 -7.205 13.283 1.00 96.12 74 VAL A O 1
ATOM 564 N N . ILE A 1 75 ? -1.702 -4.976 13.289 1.00 96.19 75 ILE A N 1
ATOM 565 C CA . ILE A 1 75 ? -1.673 -4.855 11.826 1.00 96.19 75 ILE A CA 1
ATOM 566 C C . ILE A 1 75 ? -0.398 -5.496 11.256 1.00 96.19 75 ILE A C 1
ATOM 568 O O . ILE A 1 75 ? -0.482 -6.264 10.302 1.00 96.19 75 ILE A O 1
ATOM 572 N N . ALA A 1 76 ? 0.769 -5.253 11.855 1.00 96.69 76 ALA A N 1
ATOM 573 C CA . ALA A 1 76 ? 2.051 -5.797 11.409 1.00 96.69 76 ALA A CA 1
ATOM 574 C C . ALA A 1 76 ? 2.065 -7.331 11.409 1.00 96.69 76 ALA A C 1
ATOM 576 O O . ALA A 1 76 ? 2.509 -7.950 10.440 1.00 96.69 76 ALA A O 1
ATOM 577 N N . THR A 1 77 ? 1.524 -7.956 12.458 1.00 96.50 77 THR A N 1
ATOM 578 C CA . THR A 1 77 ? 1.414 -9.422 12.524 1.00 96.50 77 THR A CA 1
ATOM 579 C C . THR A 1 77 ? 0.494 -9.982 11.435 1.00 96.50 77 THR A C 1
ATOM 581 O O . THR A 1 77 ? 0.864 -10.950 10.772 1.00 96.50 77 THR A O 1
ATOM 584 N N . LEU A 1 78 ? -0.651 -9.342 11.169 1.00 95.94 78 LEU A N 1
ATOM 585 C CA . LEU A 1 78 ? -1.552 -9.733 10.076 1.00 95.94 78 LEU A CA 1
ATOM 586 C C . LEU A 1 78 ? -0.898 -9.577 8.699 1.00 95.94 78 LEU A C 1
ATOM 588 O O . LEU A 1 78 ? -0.986 -10.478 7.865 1.00 95.94 78 LEU A O 1
ATOM 592 N N . VAL A 1 79 ? -0.211 -8.458 8.463 1.00 95.50 79 VAL A N 1
ATOM 593 C CA . VAL A 1 79 ? 0.504 -8.213 7.204 1.00 95.50 79 VAL A CA 1
ATOM 594 C C . VAL A 1 79 ? 1.603 -9.249 7.001 1.00 95.50 79 VAL A C 1
ATOM 596 O O . VAL A 1 79 ? 1.763 -9.740 5.887 1.00 95.50 79 VAL A O 1
ATOM 599 N N . LYS A 1 80 ? 2.309 -9.659 8.063 1.00 95.25 80 LYS A N 1
ATOM 600 C CA . LYS A 1 80 ? 3.328 -10.709 7.960 1.00 95.25 80 LYS A CA 1
ATOM 601 C C . LYS A 1 80 ? 2.736 -12.059 7.555 1.00 95.25 80 LYS A C 1
ATOM 603 O O . LYS A 1 80 ? 3.310 -12.737 6.706 1.00 95.25 80 LYS A O 1
ATOM 608 N N . ILE A 1 81 ? 1.574 -12.423 8.100 1.00 94.69 81 ILE A N 1
ATOM 609 C CA . ILE A 1 81 ? 0.855 -13.643 7.703 1.00 94.69 81 ILE A CA 1
ATOM 610 C C . ILE A 1 81 ? 0.482 -13.581 6.215 1.00 94.69 81 ILE A C 1
ATOM 612 O O . ILE A 1 81 ? 0.701 -14.547 5.486 1.00 94.69 81 ILE A O 1
ATOM 616 N N . ILE A 1 82 ? -0.021 -12.438 5.737 1.00 92.38 82 ILE A N 1
ATOM 617 C CA . ILE A 1 82 ? -0.344 -12.254 4.315 1.00 92.38 82 ILE A CA 1
ATOM 618 C C . ILE A 1 82 ? 0.910 -12.297 3.447 1.00 92.38 82 ILE A C 1
ATOM 620 O O . ILE A 1 82 ? 0.876 -12.917 2.391 1.00 92.38 82 ILE A O 1
ATOM 624 N N . GLN A 1 83 ? 2.020 -11.703 3.886 1.00 91.69 83 GLN A N 1
ATOM 625 C CA . GLN A 1 83 ? 3.287 -11.759 3.159 1.00 91.69 83 GLN A CA 1
ATOM 626 C C . GLN A 1 83 ? 3.709 -13.213 2.905 1.00 91.69 83 GLN A C 1
ATOM 628 O O . GLN A 1 8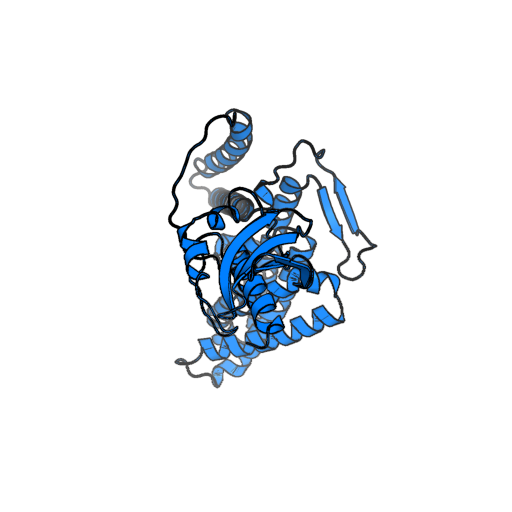3 ? 4.032 -13.567 1.773 1.00 91.69 83 GLN A O 1
ATOM 633 N N . MET A 1 84 ? 3.637 -14.066 3.932 1.00 92.38 84 MET A N 1
ATOM 634 C CA . MET A 1 84 ? 3.946 -15.494 3.806 1.00 92.38 84 MET A CA 1
ATOM 635 C C . MET A 1 84 ? 2.938 -16.229 2.910 1.00 92.38 84 MET A C 1
ATOM 637 O O . MET A 1 84 ? 3.327 -17.099 2.135 1.00 92.38 84 MET A O 1
ATOM 641 N N . LEU A 1 85 ? 1.652 -15.864 2.975 1.00 90.56 85 LEU A N 1
ATOM 642 C CA . LEU A 1 85 ? 0.609 -16.442 2.125 1.00 90.56 85 LEU A CA 1
ATOM 643 C C . LEU A 1 85 ? 0.829 -16.097 0.642 1.00 90.56 85 LEU A C 1
ATOM 645 O O . LEU A 1 85 ? 0.769 -16.978 -0.212 1.00 90.56 85 LEU A O 1
ATOM 649 N N . VAL A 1 86 ? 1.118 -14.832 0.327 1.00 88.19 86 VAL A N 1
ATOM 650 C CA . VAL A 1 86 ? 1.378 -14.381 -1.049 1.00 88.19 86 VAL A CA 1
ATOM 651 C C . VAL A 1 86 ? 2.650 -15.030 -1.587 1.00 88.19 86 VAL A C 1
ATOM 653 O O . VAL A 1 86 ? 2.640 -15.523 -2.708 1.00 88.19 86 VAL A O 1
ATOM 656 N N . GLN A 1 87 ? 3.708 -15.128 -0.777 1.00 89.12 87 GLN A N 1
ATOM 657 C CA . GLN A 1 87 ? 4.940 -15.818 -1.167 1.00 89.12 87 GLN A CA 1
ATOM 658 C C . GLN A 1 87 ? 4.706 -17.303 -1.502 1.00 89.12 87 GLN A C 1
ATOM 660 O O . GLN A 1 87 ? 5.328 -17.821 -2.428 1.00 89.12 87 GLN A O 1
ATOM 665 N N . ALA A 1 88 ? 3.804 -17.976 -0.778 1.00 88.81 88 ALA A N 1
ATOM 666 C CA . ALA A 1 88 ? 3.506 -19.393 -0.977 1.00 88.81 88 ALA A CA 1
ATOM 667 C C . ALA A 1 88 ? 2.600 -19.680 -2.187 1.00 88.81 88 ALA A C 1
ATOM 669 O O . ALA A 1 88 ? 2.784 -20.699 -2.848 1.00 88.81 88 ALA A O 1
ATOM 670 N N . TYR A 1 89 ? 1.614 -18.820 -2.466 1.00 84.94 89 TYR A N 1
ATOM 671 C CA . TYR A 1 89 ? 0.596 -19.085 -3.493 1.00 84.94 89 TYR A CA 1
ATOM 672 C C . TYR A 1 89 ? 0.741 -18.242 -4.767 1.00 84.94 89 TYR A C 1
ATOM 674 O O . TYR A 1 89 ? 0.230 -18.652 -5.803 1.00 84.94 89 TYR A O 1
ATOM 682 N N . ALA A 1 90 ? 1.401 -17.082 -4.718 1.00 83.62 90 ALA A N 1
ATOM 683 C CA . ALA A 1 90 ? 1.498 -16.136 -5.832 1.00 83.62 90 ALA A CA 1
ATOM 684 C C . ALA A 1 90 ? 2.900 -15.499 -5.903 1.00 83.62 90 ALA A C 1
ATOM 686 O O . ALA A 1 90 ? 3.084 -14.315 -5.614 1.00 83.62 90 ALA A O 1
ATOM 687 N N . THR A 1 91 ? 3.903 -16.295 -6.289 1.00 84.25 91 THR A N 1
ATOM 688 C CA . THR A 1 91 ? 5.316 -15.878 -6.325 1.00 84.25 91 THR A CA 1
ATOM 689 C C . THR A 1 91 ? 5.566 -14.693 -7.262 1.00 84.25 91 THR A C 1
ATOM 691 O O . THR A 1 91 ? 6.296 -13.784 -6.884 1.00 84.25 91 THR A O 1
ATOM 694 N N . ASP A 1 92 ? 4.902 -14.630 -8.418 1.00 82.12 92 ASP A N 1
ATOM 695 C CA . ASP A 1 92 ? 5.038 -13.506 -9.361 1.00 82.12 92 ASP A CA 1
ATOM 696 C C . ASP A 1 92 ? 4.482 -12.191 -8.793 1.00 82.12 92 ASP A C 1
ATOM 698 O O . ASP A 1 92 ? 5.022 -11.108 -9.014 1.00 82.12 92 ASP A O 1
ATOM 702 N N . LEU A 1 93 ? 3.403 -12.271 -8.010 1.00 81.38 93 LEU A N 1
ATOM 703 C CA . LEU A 1 93 ? 2.878 -11.102 -7.310 1.00 81.38 93 LEU A CA 1
ATOM 704 C C . LEU A 1 93 ? 3.799 -10.705 -6.150 1.00 81.38 93 LEU A C 1
ATOM 706 O O . LEU A 1 93 ? 3.945 -9.520 -5.862 1.00 81.38 93 LEU A O 1
ATOM 710 N N . TYR A 1 94 ? 4.439 -11.676 -5.494 1.00 85.75 94 TYR A N 1
ATOM 711 C CA . TYR A 1 94 ? 5.407 -11.418 -4.432 1.00 85.75 94 TYR A CA 1
ATOM 712 C C . TYR A 1 94 ? 6.678 -10.735 -4.949 1.00 85.75 94 TYR A C 1
ATOM 714 O O . TYR A 1 94 ? 7.179 -9.833 -4.288 1.00 85.75 94 TYR A O 1
ATOM 722 N N . THR A 1 95 ? 7.193 -11.102 -6.123 1.00 84.50 95 THR A N 1
ATOM 723 C CA . THR A 1 95 ? 8.378 -10.440 -6.694 1.00 84.50 95 THR A CA 1
ATOM 724 C C . THR A 1 95 ? 8.090 -8.988 -7.078 1.00 84.50 95 THR A C 1
ATOM 726 O O . THR A 1 95 ? 8.940 -8.129 -6.871 1.00 84.50 95 THR A O 1
ATOM 729 N N . ALA A 1 96 ? 6.876 -8.683 -7.549 1.00 82.75 96 ALA A N 1
ATOM 730 C CA . ALA A 1 96 ? 6.475 -7.318 -7.896 1.00 82.75 96 ALA A CA 1
ATOM 731 C C . ALA A 1 96 ? 6.052 -6.461 -6.685 1.00 82.75 96 ALA A C 1
ATOM 733 O O . ALA A 1 96 ? 6.337 -5.265 -6.636 1.00 82.75 96 ALA A O 1
ATOM 734 N N . LEU A 1 97 ? 5.338 -7.049 -5.718 1.00 79.69 97 LEU A N 1
ATOM 735 C CA . LEU A 1 97 ? 4.713 -6.338 -4.595 1.00 79.69 97 LEU A CA 1
ATOM 736 C C . LEU A 1 97 ? 5.464 -6.515 -3.267 1.00 79.69 97 LEU A C 1
ATOM 738 O O . LEU A 1 97 ? 5.113 -5.877 -2.277 1.00 79.69 97 LEU A O 1
ATOM 742 N N . GLY A 1 98 ? 6.481 -7.377 -3.223 1.00 81.88 98 GLY A N 1
ATOM 743 C CA . GLY A 1 98 ? 7.172 -7.808 -2.006 1.00 81.88 98 GLY A CA 1
ATOM 744 C C . GLY A 1 98 ? 7.705 -6.651 -1.172 1.00 81.88 98 GLY A C 1
ATOM 745 O O . GLY A 1 98 ? 7.435 -6.574 0.028 1.00 81.88 98 GLY A O 1
ATOM 746 N N . ILE A 1 99 ? 8.371 -5.704 -1.835 1.00 85.75 99 ILE A N 1
ATOM 747 C CA . ILE A 1 99 ? 8.898 -4.483 -1.212 1.00 85.75 99 ILE A CA 1
ATOM 748 C C . ILE A 1 99 ? 7.798 -3.507 -0.781 1.00 85.75 99 ILE A C 1
ATOM 750 O O . ILE A 1 99 ? 8.000 -2.678 0.102 1.00 85.75 99 ILE A O 1
ATOM 754 N N . PHE A 1 100 ? 6.603 -3.636 -1.359 1.00 86.31 100 PHE A N 1
ATOM 755 C CA . PHE A 1 100 ? 5.463 -2.780 -1.071 1.00 86.31 100 PHE A CA 1
ATOM 756 C C . PHE A 1 100 ? 4.518 -3.341 0.007 1.00 86.31 100 PHE A C 1
ATOM 758 O O . PHE A 1 100 ? 3.687 -2.608 0.538 1.00 86.31 100 PHE A O 1
ATOM 765 N N . LEU A 1 101 ? 4.652 -4.610 0.406 1.00 87.44 101 LEU A N 1
ATOM 766 C CA . LEU A 1 101 ? 3.863 -5.209 1.495 1.00 87.44 101 LEU A CA 1
ATOM 767 C C . LEU A 1 101 ? 4.042 -4.494 2.858 1.00 87.44 101 LEU A C 1
ATOM 769 O O . LEU A 1 101 ? 3.044 -4.325 3.563 1.00 87.44 101 LEU A O 1
ATOM 773 N N . PRO A 1 102 ? 5.233 -3.996 3.248 1.00 90.50 102 PRO A N 1
ATOM 774 C CA . PRO A 1 102 ? 5.389 -3.172 4.451 1.00 90.50 102 PRO A CA 1
ATOM 775 C C . PRO A 1 102 ? 4.561 -1.876 4.444 1.00 90.50 102 PRO A C 1
ATOM 777 O O . PRO A 1 102 ? 4.106 -1.442 5.504 1.00 90.50 102 PRO A O 1
ATOM 780 N N . LEU A 1 103 ? 4.265 -1.296 3.270 1.00 92.88 103 LEU A N 1
ATOM 781 C CA . LEU A 1 103 ? 3.400 -0.109 3.159 1.00 92.88 103 LEU A CA 1
ATOM 782 C C . LEU A 1 103 ? 1.951 -0.381 3.578 1.00 92.88 103 LEU A C 1
ATOM 784 O O . LEU A 1 103 ? 1.195 0.562 3.810 1.00 92.88 103 LEU A O 1
ATOM 788 N N . ILE A 1 104 ? 1.550 -1.649 3.712 1.00 93.81 104 ILE A N 1
ATOM 789 C CA . ILE A 1 104 ? 0.252 -2.017 4.284 1.00 93.81 104 ILE A CA 1
ATOM 790 C C . ILE A 1 104 ? 0.213 -1.691 5.774 1.00 93.81 104 ILE A C 1
ATOM 792 O O . ILE A 1 104 ? -0.791 -1.171 6.253 1.00 93.81 104 ILE A O 1
ATOM 796 N N . VAL A 1 105 ? 1.305 -1.953 6.502 1.00 94.44 105 VAL A N 1
ATOM 797 C CA . VAL A 1 105 ? 1.376 -1.750 7.959 1.00 94.44 105 VAL A CA 1
ATOM 798 C C . VAL A 1 105 ? 1.157 -0.285 8.314 1.00 94.44 105 VAL A C 1
ATOM 800 O O . VAL A 1 105 ? 0.401 0.032 9.229 1.00 94.44 105 VAL A O 1
ATOM 803 N N . VAL A 1 106 ? 1.782 0.603 7.545 1.00 93.75 106 VAL A N 1
ATOM 804 C CA . VAL A 1 106 ? 1.699 2.059 7.718 1.00 93.75 106 VAL A CA 1
ATOM 805 C C . VAL A 1 106 ? 0.574 2.694 6.899 1.00 93.75 106 VAL A C 1
ATOM 807 O O . VAL A 1 106 ? 0.511 3.915 6.758 1.00 93.75 106 VAL A O 1
ATOM 810 N N . ASN A 1 107 ? -0.341 1.896 6.343 1.00 95.19 107 ASN A N 1
ATOM 811 C CA . ASN A 1 107 ? -1.424 2.439 5.544 1.00 95.19 107 ASN A CA 1
ATOM 812 C C . ASN A 1 107 ? -2.432 3.183 6.433 1.00 95.19 107 ASN A C 1
ATOM 814 O O . ASN A 1 107 ? -3.109 2.594 7.282 1.00 95.19 107 ASN A O 1
ATOM 818 N N . CYS A 1 108 ? -2.583 4.484 6.180 1.00 94.25 108 CYS A N 1
ATOM 819 C CA . CYS A 1 108 ? -3.443 5.372 6.959 1.00 94.25 108 CYS A CA 1
ATOM 820 C C . CYS A 1 108 ? -4.915 4.933 6.976 1.00 94.25 108 CYS A C 1
ATOM 822 O O . CYS A 1 108 ? -5.623 5.252 7.929 1.00 94.25 108 CYS A O 1
ATOM 824 N N . ILE A 1 109 ? -5.394 4.194 5.964 1.00 94.44 109 ILE A N 1
ATOM 825 C CA . ILE A 1 109 ? -6.767 3.671 5.979 1.00 94.44 109 ILE A CA 1
ATOM 826 C C . ILE A 1 109 ? -6.961 2.637 7.092 1.00 94.44 109 ILE A C 1
ATOM 828 O O . ILE A 1 109 ? -7.976 2.663 7.782 1.00 94.44 109 ILE A O 1
ATOM 832 N N . ILE A 1 110 ? -5.983 1.756 7.306 1.00 95.62 110 ILE A N 1
ATOM 833 C CA . ILE A 1 110 ? -6.104 0.637 8.242 1.00 95.62 110 ILE A CA 1
ATOM 834 C C . ILE A 1 110 ? -6.052 1.174 9.668 1.00 95.62 110 ILE A C 1
ATOM 836 O O . ILE A 1 110 ? -6.956 0.916 10.463 1.00 95.62 110 ILE A O 1
ATOM 840 N N . LEU A 1 111 ? -5.046 2.002 9.966 1.00 94.12 111 LEU A N 1
ATOM 841 C CA . LEU A 1 111 ? -4.907 2.624 11.279 1.00 94.12 111 LEU A CA 1
ATOM 842 C C . LEU A 1 111 ? -6.052 3.608 11.569 1.00 94.12 111 LEU A C 1
ATOM 844 O O . LEU A 1 111 ? -6.657 3.555 12.638 1.00 94.12 111 LEU A O 1
ATOM 848 N N . GLY A 1 112 ? -6.402 4.460 10.600 1.00 92.75 112 GLY A N 1
ATOM 849 C CA . GLY A 1 112 ? -7.438 5.477 10.768 1.00 92.75 112 GLY A CA 1
ATOM 850 C C . GLY A 1 112 ? -8.826 4.883 11.016 1.00 92.75 112 GLY A C 1
ATOM 851 O O . GLY A 1 112 ? -9.575 5.398 11.845 1.00 92.75 112 GLY A O 1
ATOM 852 N N . ARG A 1 113 ? -9.182 3.768 10.358 1.00 93.31 113 ARG A N 1
ATOM 853 C CA . ARG A 1 113 ? -10.457 3.072 10.624 1.00 93.31 113 ARG A CA 1
ATOM 854 C C . ARG A 1 113 ? -10.428 2.255 11.908 1.00 93.31 113 ARG A C 1
ATOM 856 O O . ARG A 1 113 ? -11.426 2.246 12.635 1.00 93.31 113 ARG A O 1
ATOM 863 N N . ALA A 1 114 ? -9.295 1.636 12.228 1.00 92.88 114 ALA A N 1
ATOM 864 C CA . ALA A 1 114 ? -9.116 0.953 13.500 1.00 92.88 114 ALA A CA 1
ATOM 865 C C . ALA A 1 114 ? -9.344 1.901 14.692 1.00 92.88 114 ALA A C 1
ATOM 867 O O . ALA A 1 114 ? -10.086 1.586 15.628 1.00 92.88 114 ALA A O 1
ATOM 868 N N . GLU A 1 115 ? -8.767 3.101 14.629 1.00 92.81 115 GLU A N 1
ATOM 869 C CA . GLU A 1 115 ? -8.903 4.110 15.671 1.00 92.81 115 GLU A CA 1
ATOM 870 C C . GLU A 1 115 ? -10.288 4.770 15.674 1.00 92.81 115 GLU A C 1
ATOM 872 O O . GLU A 1 115 ? -10.951 4.799 16.713 1.00 92.81 115 GLU A O 1
ATOM 877 N N . ALA A 1 116 ? -10.757 5.278 14.531 1.00 90.31 116 ALA A N 1
ATOM 878 C CA . ALA A 1 116 ? -11.986 6.066 14.476 1.00 90.31 116 ALA A CA 1
ATOM 879 C C . ALA A 1 116 ? -13.259 5.223 14.646 1.00 90.31 116 ALA A C 1
ATOM 881 O O . ALA A 1 116 ? -14.239 5.720 15.210 1.00 90.31 116 ALA A O 1
ATOM 882 N N . PHE A 1 117 ? -13.255 3.966 14.183 1.00 89.31 117 PHE A N 1
ATOM 883 C CA . PHE A 1 117 ? -14.448 3.121 14.139 1.00 89.31 117 PHE A CA 1
ATOM 884 C C . PHE A 1 117 ? -14.313 1.842 14.974 1.00 89.31 117 PHE A C 1
ATOM 886 O O . PHE A 1 117 ? -15.130 1.625 15.873 1.00 89.31 117 PHE A O 1
ATOM 893 N N . ALA A 1 118 ? -13.301 1.005 14.728 1.00 89.88 118 ALA A N 1
ATOM 894 C CA . ALA A 1 118 ? -13.225 -0.324 15.349 1.00 89.88 118 ALA A CA 1
ATOM 895 C C . ALA A 1 118 ? -13.097 -0.270 16.880 1.00 89.88 118 ALA A C 1
ATOM 897 O O . ALA A 1 118 ? -13.716 -1.054 17.600 1.00 89.88 118 ALA A O 1
ATOM 898 N N . SER A 1 119 ? -12.360 0.715 17.393 1.00 90.81 119 SER A N 1
ATOM 899 C CA . SER A 1 119 ? -12.186 0.921 18.834 1.00 90.81 119 SER A CA 1
ATOM 900 C C . SER A 1 119 ? -13.460 1.335 19.584 1.00 90.81 119 SER A C 1
ATOM 902 O O . SER A 1 119 ? -13.527 1.195 20.803 1.00 90.81 119 SER A O 1
ATOM 904 N N . LYS A 1 120 ? -14.487 1.829 18.878 1.00 88.88 120 LYS A N 1
ATOM 905 C CA . LYS A 1 120 ? -15.732 2.354 19.471 1.00 88.88 120 LYS A CA 1
ATOM 906 C C . LYS A 1 120 ? -16.944 1.472 19.175 1.00 88.88 120 LYS A C 1
ATOM 908 O O . LYS A 1 120 ? -17.897 1.458 19.955 1.00 88.88 120 LYS A O 1
ATOM 913 N N . ASN A 1 121 ? -16.887 0.646 18.131 1.00 90.75 121 ASN A N 1
ATOM 914 C CA . ASN A 1 121 ? -18.001 -0.189 17.672 1.00 90.75 121 ASN A CA 1
ATOM 915 C C . ASN A 1 121 ? -17.807 -1.684 17.974 1.00 90.75 121 ASN A C 1
ATOM 917 O O . ASN A 1 121 ? -16.728 -2.120 18.378 1.00 90.75 121 ASN A O 1
ATOM 921 N N . GLY A 1 122 ? -18.884 -2.465 17.836 1.00 92.12 122 GLY A N 1
ATOM 922 C CA . GLY A 1 122 ? -18.867 -3.921 18.018 1.00 92.12 122 GLY A CA 1
ATOM 923 C C . GLY A 1 122 ? -18.237 -4.670 16.837 1.00 92.12 122 GLY A C 1
ATOM 924 O O . GLY A 1 122 ? -18.000 -4.090 15.776 1.00 92.12 122 GLY A O 1
ATOM 925 N N . LEU A 1 123 ? -17.990 -5.975 17.007 1.00 91.88 123 LEU A N 1
ATOM 926 C CA . LEU A 1 123 ? -17.204 -6.780 16.061 1.00 91.88 123 LEU A CA 1
ATOM 927 C C . LEU A 1 123 ? -17.827 -6.824 14.657 1.00 91.88 123 LEU A C 1
ATOM 929 O O . LEU A 1 123 ? -17.136 -6.603 13.666 1.00 91.88 123 LEU A O 1
ATOM 933 N N . LEU A 1 124 ? -19.138 -7.081 14.569 1.00 89.38 124 LEU A N 1
ATOM 934 C CA . LEU A 1 124 ? -19.838 -7.189 13.282 1.00 89.38 124 LEU A CA 1
ATOM 935 C C . LEU A 1 124 ? -19.884 -5.856 12.532 1.00 89.38 124 LEU A C 1
ATOM 937 O O . LEU A 1 124 ? -19.682 -5.827 11.322 1.00 89.38 124 LEU A O 1
ATOM 941 N N . ASP A 1 125 ? -20.120 -4.754 13.242 1.00 88.38 125 ASP A N 1
ATOM 942 C CA . ASP A 1 125 ? -20.164 -3.431 12.618 1.00 88.38 125 ASP A CA 1
ATOM 943 C C . ASP A 1 125 ? -18.760 -3.011 12.153 1.00 88.38 125 ASP A C 1
ATOM 945 O O . ASP A 1 125 ? -18.612 -2.447 11.072 1.00 88.38 125 ASP A O 1
ATOM 949 N N . SER A 1 126 ? -17.719 -3.369 12.913 1.00 90.56 126 SER A N 1
ATOM 950 C CA . SER A 1 126 ? -16.315 -3.096 12.570 1.00 90.56 126 SER A CA 1
ATOM 951 C C . SER A 1 126 ? -15.837 -3.900 11.353 1.00 90.56 126 SER A C 1
ATOM 953 O O . SER A 1 126 ? -15.070 -3.386 10.537 1.00 90.56 126 SER A O 1
ATOM 955 N N . ALA A 1 127 ? -16.322 -5.136 11.192 1.00 90.50 127 ALA A N 1
ATOM 956 C CA . ALA A 1 127 ? -16.060 -5.954 10.008 1.00 90.50 127 ALA A CA 1
ATOM 957 C C . ALA A 1 127 ? -16.703 -5.357 8.745 1.00 90.50 127 ALA A C 1
ATOM 959 O O . ALA A 1 127 ? -16.060 -5.281 7.698 1.00 90.50 127 ALA A O 1
ATOM 960 N N . LEU A 1 128 ? -17.960 -4.905 8.846 1.00 89.19 128 LEU A N 1
ATOM 961 C CA . LEU A 1 128 ? -18.670 -4.264 7.734 1.00 89.19 128 LEU A CA 1
ATOM 962 C C . LEU A 1 128 ? -18.028 -2.931 7.332 1.00 89.19 128 LEU A C 1
ATOM 964 O O . LEU A 1 128 ? -17.945 -2.640 6.139 1.00 89.19 128 LEU A O 1
ATOM 968 N N . ASP A 1 129 ? -17.538 -2.157 8.305 1.00 89.19 129 ASP A N 1
ATOM 969 C CA . ASP A 1 129 ? -16.759 -0.945 8.047 1.00 89.19 129 ASP A CA 1
ATOM 970 C C . ASP A 1 129 ? -15.463 -1.253 7.291 1.00 89.19 129 ASP A C 1
ATOM 972 O O . ASP A 1 129 ? -15.191 -0.658 6.249 1.00 89.19 129 ASP A O 1
ATOM 976 N N . GLY A 1 130 ? -14.697 -2.239 7.771 1.00 90.62 130 GLY A N 1
ATOM 977 C CA . GLY A 1 130 ? -13.442 -2.640 7.137 1.00 90.62 130 GLY A CA 1
ATOM 978 C C . GLY A 1 130 ? -13.639 -3.121 5.699 1.00 90.62 130 GLY A C 1
ATOM 979 O O . GLY A 1 130 ? -12.875 -2.743 4.813 1.00 90.62 130 GLY A O 1
ATOM 980 N N . LEU A 1 131 ? -14.707 -3.882 5.443 1.00 91.12 131 LEU A N 1
ATOM 981 C CA . LEU A 1 131 ? -15.063 -4.327 4.097 1.00 91.12 131 LEU A CA 1
ATOM 982 C C . LEU A 1 131 ? -15.468 -3.149 3.197 1.00 91.12 131 LEU A C 1
ATOM 984 O O . LEU A 1 131 ? -14.985 -3.050 2.072 1.00 91.12 131 LEU A O 1
ATOM 988 N N . GLY A 1 132 ? -16.328 -2.244 3.677 1.00 88.81 132 GLY A N 1
ATOM 989 C CA . GLY A 1 132 ? -16.776 -1.083 2.902 1.00 88.81 132 GLY A CA 1
ATOM 990 C C . GLY A 1 132 ? -15.624 -0.145 2.533 1.00 88.81 132 GLY A C 1
ATOM 991 O O . GLY A 1 132 ? -15.488 0.247 1.373 1.00 88.81 132 GLY A O 1
ATOM 992 N N . MET A 1 133 ? -14.756 0.159 3.500 1.00 89.94 133 MET A N 1
ATOM 993 C CA . MET A 1 133 ? -13.594 1.028 3.301 1.00 89.94 133 MET A CA 1
ATOM 994 C C . MET A 1 133 ? -12.514 0.357 2.444 1.00 89.94 133 MET A C 1
ATOM 996 O O . MET A 1 133 ? -11.982 0.988 1.533 1.00 89.94 133 MET A O 1
ATOM 1000 N N . GLY A 1 134 ? -12.231 -0.931 2.654 1.00 92.00 134 GLY A N 1
ATOM 1001 C CA . GLY A 1 134 ? -11.285 -1.682 1.824 1.00 92.00 134 GLY A CA 1
ATOM 1002 C C . GLY A 1 134 ? -11.734 -1.796 0.361 1.00 92.00 134 GLY A C 1
ATOM 1003 O O . GLY A 1 134 ? -10.926 -1.628 -0.557 1.00 92.00 134 GLY A O 1
ATOM 1004 N N . LEU A 1 135 ? -13.031 -2.025 0.119 1.00 91.00 135 LEU A N 1
ATOM 1005 C CA . LEU A 1 135 ? -13.596 -2.031 -1.234 1.00 91.00 135 LEU A CA 1
ATOM 1006 C C . LEU A 1 135 ? -13.523 -0.643 -1.880 1.00 91.00 135 LEU A C 1
ATOM 1008 O O . LEU A 1 135 ? -13.181 -0.543 -3.057 1.00 91.00 135 LEU A O 1
ATOM 1012 N N . GLY A 1 136 ? -13.784 0.424 -1.118 1.00 89.69 136 GLY A N 1
ATOM 1013 C CA . GLY A 1 136 ? -13.626 1.801 -1.591 1.00 89.69 136 GLY A CA 1
ATOM 1014 C C . GLY A 1 136 ? -12.183 2.124 -1.998 1.00 89.69 136 GLY A C 1
ATOM 1015 O O . GLY A 1 136 ? -11.962 2.708 -3.061 1.00 89.69 136 GLY A O 1
ATOM 1016 N N . TYR A 1 137 ? -11.203 1.688 -1.199 1.00 92.50 137 TYR A N 1
ATOM 1017 C CA . TYR A 1 137 ? -9.776 1.817 -1.517 1.00 92.50 137 TYR A CA 1
ATOM 1018 C C . TYR A 1 137 ? -9.430 1.069 -2.800 1.00 92.50 137 TYR A C 1
ATOM 1020 O O . TYR A 1 137 ? -8.849 1.646 -3.714 1.00 92.50 137 TYR A O 1
ATOM 1028 N N . THR A 1 138 ? -9.859 -0.188 -2.905 1.00 92.50 138 THR A N 1
ATOM 1029 C CA . THR A 1 138 ? -9.599 -1.017 -4.086 1.00 92.50 138 THR A CA 1
ATOM 1030 C C . THR A 1 138 ? -10.196 -0.384 -5.336 1.00 92.50 138 THR A C 1
ATOM 1032 O O . THR A 1 138 ? -9.511 -0.253 -6.341 1.00 92.50 138 THR A O 1
ATOM 1035 N N . PHE A 1 139 ? -11.437 0.100 -5.278 1.00 90.31 139 PHE A N 1
ATOM 1036 C CA . PHE A 1 139 ? -12.063 0.760 -6.421 1.00 90.31 139 PHE A CA 1
ATOM 1037 C C . PHE A 1 139 ? -11.326 2.042 -6.839 1.00 90.31 139 PHE A C 1
ATOM 1039 O O . PHE A 1 139 ? -11.116 2.271 -8.029 1.00 90.31 139 PHE A O 1
ATOM 1046 N N . GLY A 1 140 ? -10.890 2.864 -5.876 1.00 90.00 140 GLY A N 1
ATOM 1047 C CA . GLY A 1 140 ? -10.100 4.058 -6.179 1.00 90.00 140 GLY A CA 1
ATOM 1048 C C . GLY A 1 140 ? -8.731 3.729 -6.782 1.00 90.00 140 GLY A C 1
ATOM 1049 O O . GLY A 1 140 ? -8.326 4.357 -7.761 1.00 90.00 140 GLY A O 1
ATOM 1050 N N . LEU A 1 141 ? -8.063 2.699 -6.260 1.00 93.12 141 LEU A N 1
ATOM 1051 C CA . LEU A 1 141 ? -6.779 2.218 -6.761 1.00 93.12 141 LEU A CA 1
ATOM 1052 C C . LEU A 1 141 ? -6.893 1.644 -8.182 1.00 93.12 141 LEU A C 1
ATOM 1054 O O . LEU A 1 141 ? -6.069 1.959 -9.038 1.00 93.12 141 LEU A O 1
ATOM 1058 N N . LEU A 1 142 ? -7.940 0.865 -8.465 1.00 91.50 142 LEU A N 1
ATOM 1059 C CA . LEU A 1 142 ? -8.203 0.331 -9.805 1.00 91.50 142 LEU A CA 1
ATOM 1060 C C . LEU A 1 142 ? -8.517 1.433 -10.813 1.00 91.50 142 LEU A C 1
ATOM 1062 O O . LEU A 1 142 ? -8.033 1.372 -11.941 1.00 91.50 142 LEU A O 1
ATOM 1066 N N . ALA A 1 143 ? -9.279 2.456 -10.417 1.00 90.44 143 ALA A N 1
ATOM 1067 C CA . ALA A 1 143 ? -9.547 3.606 -11.275 1.00 90.44 143 ALA A CA 1
ATOM 1068 C C . ALA A 1 143 ? -8.250 4.350 -11.637 1.00 90.44 143 ALA A C 1
ATOM 1070 O O . ALA A 1 143 ? -8.020 4.639 -12.811 1.00 90.44 143 ALA A O 1
ATOM 1071 N N . MET A 1 144 ? -7.373 4.595 -10.654 1.00 91.00 144 MET A N 1
ATOM 1072 C CA . MET A 1 144 ? -6.053 5.181 -10.910 1.00 91.00 144 MET A CA 1
ATOM 1073 C C . MET A 1 144 ? -5.209 4.302 -11.826 1.00 91.00 144 MET A C 1
ATOM 1075 O O . MET A 1 144 ? -4.665 4.791 -12.813 1.00 91.00 144 MET A O 1
ATOM 1079 N N . SER A 1 145 ? -5.119 3.007 -11.523 1.00 91.69 145 SER A N 1
ATOM 1080 C CA . SER A 1 145 ? -4.254 2.093 -12.260 1.00 91.69 145 SER A CA 1
ATOM 1081 C C . SER A 1 145 ? -4.705 1.879 -13.699 1.00 91.69 145 SER A C 1
ATOM 1083 O O . SER A 1 145 ? -3.878 1.902 -14.603 1.00 91.69 145 SER A O 1
ATOM 1085 N N . THR A 1 146 ? -6.014 1.789 -13.938 1.00 89.25 146 THR A N 1
ATOM 1086 C CA . THR A 1 146 ? -6.574 1.670 -15.291 1.00 89.25 146 THR A CA 1
ATOM 1087 C C . THR A 1 146 ? -6.216 2.888 -16.142 1.00 89.25 146 THR A C 1
ATOM 1089 O O . THR A 1 146 ? -5.769 2.732 -17.274 1.00 89.25 146 THR A O 1
ATOM 1092 N N . ILE A 1 147 ? -6.367 4.104 -15.601 1.00 89.06 147 ILE A N 1
ATOM 1093 C CA . ILE A 1 147 ? -6.042 5.340 -16.328 1.00 89.06 147 ILE A CA 1
ATOM 1094 C C . ILE A 1 147 ? -4.535 5.444 -16.563 1.00 89.06 147 ILE A C 1
ATOM 1096 O O . ILE A 1 147 ? -4.113 5.725 -17.682 1.00 89.06 147 ILE A O 1
ATOM 1100 N N . ARG A 1 148 ? -3.717 5.189 -15.535 1.00 89.38 148 ARG A N 1
ATOM 1101 C CA . ARG A 1 148 ? -2.255 5.251 -15.658 1.00 89.38 148 ARG A CA 1
ATOM 1102 C C . ARG A 1 148 ? -1.732 4.238 -16.664 1.00 89.38 148 ARG A C 1
ATOM 1104 O O . ARG A 1 148 ? -0.961 4.618 -17.535 1.00 89.38 148 ARG A O 1
ATOM 1111 N N . GLN A 1 149 ? -2.172 2.986 -16.585 1.00 87.94 149 GLN A N 1
ATOM 1112 C CA . GLN A 1 149 ? -1.723 1.932 -17.490 1.00 87.94 149 GLN A CA 1
ATOM 1113 C C . GLN A 1 149 ? -2.173 2.211 -18.931 1.00 87.94 149 GLN A C 1
ATOM 1115 O O . GLN A 1 149 ? -1.372 2.105 -19.856 1.00 87.94 149 GLN A O 1
ATOM 1120 N N . LEU A 1 150 ? -3.413 2.670 -19.129 1.00 85.38 150 LEU A N 1
ATOM 1121 C CA . LEU A 1 150 ? -3.906 3.037 -20.456 1.00 85.38 150 LEU A CA 1
ATOM 1122 C C . LEU A 1 150 ? -3.091 4.182 -21.085 1.00 85.38 150 LEU A C 1
ATOM 1124 O O . LEU A 1 150 ? -2.732 4.092 -22.255 1.00 85.38 150 LEU A O 1
ATOM 1128 N N . LEU A 1 151 ? -2.761 5.228 -20.320 1.00 84.00 151 LEU A N 1
ATOM 1129 C CA . LEU A 1 151 ? -1.981 6.375 -20.810 1.00 84.00 151 LEU A CA 1
ATOM 1130 C C . LEU A 1 151 ? -0.486 6.058 -20.988 1.00 84.00 151 LEU A C 1
ATOM 1132 O O . LEU A 1 151 ? 0.156 6.589 -21.894 1.00 84.00 151 LEU A O 1
ATOM 1136 N N . ALA A 1 152 ? 0.065 5.190 -20.138 1.00 82.50 152 ALA A N 1
ATOM 1137 C CA . ALA A 1 152 ? 1.480 4.837 -20.138 1.00 82.50 152 ALA A CA 1
ATOM 1138 C C . ALA A 1 152 ? 1.858 3.792 -21.193 1.00 82.50 152 ALA A C 1
ATOM 1140 O O . ALA A 1 152 ? 2.980 3.821 -21.692 1.00 82.50 152 ALA A O 1
ATOM 1141 N N . THR A 1 153 ? 0.975 2.833 -21.486 1.00 75.38 153 THR A N 1
ATOM 1142 C CA . THR A 1 153 ? 1.291 1.710 -22.385 1.00 75.38 153 THR A CA 1
ATOM 1143 C C . THR A 1 153 ? 0.338 1.560 -23.565 1.00 75.38 153 THR A C 1
ATOM 1145 O O . THR A 1 153 ? 0.591 0.712 -24.410 1.00 75.38 153 THR A O 1
ATOM 1148 N N . GLY A 1 154 ? -0.764 2.319 -23.642 1.00 70.19 154 GLY A N 1
ATOM 1149 C CA . GLY A 1 154 ? -1.756 2.202 -24.730 1.00 70.19 154 GLY A CA 1
ATOM 1150 C C . GLY A 1 154 ? -2.576 0.902 -24.709 1.00 70.19 154 GLY A C 1
ATOM 1151 O O . GLY A 1 154 ? -3.549 0.745 -25.450 1.00 70.19 154 GLY A O 1
ATOM 1152 N N . MET A 1 155 ? -2.213 -0.010 -23.805 1.00 70.88 155 MET A N 1
ATOM 1153 C CA . MET A 1 155 ? -2.796 -1.328 -23.603 1.00 70.88 155 MET A CA 1
ATOM 1154 C C . MET A 1 155 ? -3.235 -1.504 -22.154 1.00 70.88 155 MET A C 1
ATOM 1156 O O . MET A 1 155 ? -2.520 -1.118 -21.227 1.00 70.88 155 MET A O 1
ATOM 1160 N N . LEU A 1 156 ? -4.377 -2.164 -21.967 1.00 75.50 156 LEU A N 1
ATOM 1161 C CA . LEU A 1 156 ? -4.806 -2.676 -20.674 1.00 75.50 156 LEU A CA 1
ATOM 1162 C C . LEU A 1 156 ? -4.475 -4.168 -20.620 1.00 75.50 156 LEU A C 1
ATOM 1164 O O . LEU A 1 156 ? -5.077 -4.961 -21.345 1.00 75.50 156 LEU A O 1
ATOM 1168 N N . SER A 1 157 ? -3.504 -4.530 -19.782 1.00 71.25 157 SER A N 1
ATOM 1169 C CA . SER A 1 157 ? -3.100 -5.921 -19.568 1.00 71.25 157 SER A CA 1
ATOM 1170 C C . SER A 1 157 ? -3.535 -6.373 -18.182 1.00 71.25 157 SER A C 1
ATOM 1172 O O . SER A 1 157 ? -3.086 -5.822 -17.172 1.00 71.25 157 SER A O 1
ATOM 1174 N N . PHE A 1 158 ? -4.417 -7.371 -18.154 1.00 74.44 158 PHE A N 1
ATOM 1175 C CA . PHE A 1 158 ? -4.821 -8.085 -16.952 1.00 74.44 158 PHE A CA 1
ATOM 1176 C C . PHE A 1 158 ? -4.358 -9.539 -17.066 1.00 74.44 158 PHE A C 1
ATOM 1178 O O . PHE A 1 158 ? -4.848 -10.297 -17.910 1.00 74.44 158 PHE A O 1
ATOM 1185 N N . ALA A 1 159 ? -3.395 -9.919 -16.228 1.00 72.12 159 ALA A N 1
ATOM 1186 C CA . ALA A 1 159 ? -2.797 -11.251 -16.229 1.00 72.12 159 ALA A CA 1
ATOM 1187 C C . ALA A 1 159 ? -3.183 -12.016 -14.963 1.00 72.12 159 ALA A C 1
ATOM 1189 O O . ALA A 1 159 ? -3.445 -11.420 -13.917 1.00 72.12 159 ALA A O 1
ATOM 1190 N N . ASN A 1 160 ? -3.228 -13.343 -15.064 1.00 70.44 160 ASN A N 1
ATOM 1191 C CA . ASN A 1 160 ? -3.533 -14.195 -13.927 1.00 70.44 160 ASN A CA 1
ATOM 1192 C C . ASN A 1 160 ? -2.390 -14.143 -12.888 1.00 70.44 160 ASN A C 1
ATOM 1194 O O . ASN A 1 160 ? -1.272 -14.539 -13.217 1.00 70.44 160 ASN A O 1
ATOM 1198 N N . PRO A 1 161 ? -2.658 -13.739 -11.628 1.00 65.75 161 PRO A N 1
ATOM 1199 C CA . PRO A 1 161 ? -1.650 -13.696 -10.563 1.00 65.75 161 PRO A CA 1
ATOM 1200 C C . PRO A 1 161 ? -1.039 -15.060 -10.201 1.00 65.75 161 PRO A C 1
ATOM 1202 O O . PRO A 1 161 ? -0.020 -15.105 -9.519 1.00 65.75 161 PRO A O 1
ATOM 1205 N N . PHE A 1 162 ? -1.682 -16.160 -10.607 1.00 64.88 162 PHE A N 1
ATOM 1206 C CA . PHE A 1 162 ? -1.283 -17.532 -10.280 1.00 64.88 162 PHE A CA 1
ATOM 1207 C C . PHE A 1 162 ? -0.648 -18.283 -11.455 1.00 64.88 162 PHE A C 1
ATOM 1209 O O . PHE A 1 162 ? -0.105 -19.370 -11.264 1.00 64.88 162 PHE A O 1
ATOM 1216 N N . ASN A 1 163 ? -0.753 -17.754 -12.679 1.00 60.00 163 ASN A N 1
ATOM 1217 C CA . ASN A 1 163 ? -0.114 -18.351 -13.845 1.00 60.00 163 ASN A CA 1
ATOM 1218 C C . ASN A 1 163 ? 0.162 -17.281 -14.921 1.00 60.00 163 ASN A C 1
ATOM 1220 O O . ASN A 1 163 ? -0.778 -16.843 -15.592 1.00 60.00 163 ASN A O 1
ATOM 1224 N N . PRO A 1 164 ? 1.428 -16.900 -15.155 1.00 58.38 164 PRO A N 1
ATOM 1225 C CA . PRO A 1 164 ? 1.778 -15.794 -16.047 1.00 58.38 164 PRO A CA 1
ATOM 1226 C C . PRO A 1 164 ? 1.462 -16.077 -17.524 1.00 58.38 164 PRO A C 1
ATOM 1228 O O . PRO A 1 164 ? 1.415 -15.152 -18.330 1.00 58.38 164 PRO A O 1
ATOM 1231 N N . THR A 1 165 ? 1.198 -17.337 -17.895 1.00 57.06 165 THR A N 1
ATOM 1232 C CA . THR A 1 165 ? 0.836 -17.710 -19.275 1.00 57.06 165 THR A CA 1
ATOM 1233 C C . THR A 1 165 ? -0.642 -17.483 -19.607 1.00 57.06 165 THR A C 1
ATOM 1235 O O . THR A 1 165 ? -1.022 -17.537 -20.776 1.00 57.06 165 THR A O 1
ATOM 1238 N N . GLN A 1 166 ? -1.489 -17.194 -18.610 1.00 58.53 166 GLN A N 1
ATOM 1239 C CA . GLN A 1 166 ? -2.906 -16.893 -18.814 1.00 58.53 166 GLN A CA 1
ATOM 1240 C C . GLN A 1 166 ? -3.167 -15.393 -18.677 1.00 58.53 166 GLN A C 1
ATOM 1242 O O . GLN A 1 166 ? -3.387 -14.864 -17.586 1.00 58.53 166 GLN A O 1
ATOM 1247 N N . ILE A 1 167 ? -3.182 -14.707 -19.816 1.00 66.06 167 ILE A N 1
ATOM 1248 C CA . ILE A 1 167 ? -3.645 -13.324 -19.905 1.00 66.06 167 ILE A CA 1
ATOM 1249 C C . ILE A 1 167 ? -5.173 -13.360 -20.005 1.00 66.06 167 ILE A C 1
ATOM 1251 O O . ILE A 1 167 ? -5.726 -13.919 -20.950 1.00 66.06 167 ILE A O 1
ATOM 1255 N N . PHE A 1 168 ? -5.866 -12.805 -19.009 1.00 63.88 168 PHE A N 1
ATOM 1256 C CA . PHE A 1 168 ? -7.332 -12.790 -18.965 1.00 63.88 168 PHE A CA 1
ATOM 1257 C C . PHE A 1 168 ? -7.919 -11.798 -19.966 1.00 63.88 168 PHE A C 1
ATOM 1259 O O . PHE A 1 168 ? -8.958 -12.059 -20.569 1.00 63.88 168 PHE A O 1
ATOM 1266 N N . PHE A 1 169 ? -7.274 -10.643 -20.118 1.00 62.84 169 PHE A N 1
ATOM 1267 C CA . PHE A 1 169 ? -7.715 -9.602 -21.031 1.00 62.84 169 PHE A CA 1
ATOM 1268 C C . PHE A 1 169 ? -6.520 -8.752 -21.455 1.00 62.84 169 PHE A C 1
ATOM 1270 O O . PHE A 1 169 ? -5.828 -8.180 -20.611 1.00 62.84 169 PHE A O 1
ATOM 1277 N N . GLN A 1 170 ? -6.295 -8.675 -22.763 1.00 63.38 170 GLN A N 1
ATOM 1278 C CA . GLN A 1 170 ? -5.366 -7.740 -23.380 1.00 63.38 170 GLN A CA 1
ATOM 1279 C C . GLN A 1 170 ? -6.155 -6.964 -24.424 1.00 63.38 170 GLN A C 1
ATOM 1281 O O . GLN A 1 170 ? -6.518 -7.507 -25.465 1.00 63.38 170 GLN A O 1
ATOM 1286 N N . ALA A 1 171 ? -6.476 -5.713 -24.110 1.00 62.03 171 ALA A N 1
ATOM 1287 C CA . ALA A 1 171 ? -7.085 -4.804 -25.068 1.00 62.03 171 ALA A CA 1
ATOM 1288 C C . ALA A 1 171 ? -6.112 -3.673 -25.365 1.00 62.03 171 ALA A C 1
ATOM 1290 O O . ALA A 1 171 ? -5.704 -2.928 -24.469 1.00 62.03 171 ALA A O 1
ATOM 1291 N N . GLU A 1 172 ? -5.749 -3.568 -26.635 1.00 66.56 172 GLU A N 1
ATOM 1292 C CA . GLU A 1 172 ? -4.987 -2.460 -27.183 1.00 66.56 172 GLU A CA 1
ATOM 1293 C C . GLU A 1 172 ? -5.980 -1.411 -27.680 1.00 66.56 172 GLU A C 1
ATOM 1295 O O . GLU A 1 172 ? -6.804 -1.678 -28.554 1.00 66.56 172 GLU A O 1
ATOM 1300 N N . PHE A 1 173 ? -5.964 -0.238 -27.049 1.00 65.81 173 PHE A N 1
ATOM 1301 C CA . PHE A 1 173 ? -6.877 0.856 -27.387 1.00 65.81 173 PHE A CA 1
ATOM 1302 C C . PHE A 1 173 ? -6.193 1.910 -28.260 1.00 65.81 173 PHE A C 1
ATOM 1304 O O . PHE A 1 173 ? -6.862 2.539 -29.078 1.00 65.81 173 PHE A O 1
ATOM 1311 N N . PHE A 1 174 ? -4.879 2.098 -28.101 1.00 60.97 174 PHE A N 1
ATOM 1312 C CA . PHE A 1 174 ? -4.095 3.083 -28.843 1.00 60.97 174 PHE A CA 1
ATOM 1313 C C . PHE A 1 174 ? -2.786 2.472 -29.368 1.00 60.97 174 PHE A C 1
ATOM 1315 O O . PHE A 1 174 ? -2.150 1.724 -28.626 1.00 60.97 174 PHE A O 1
ATOM 1322 N N . PRO A 1 175 ? -2.351 2.821 -30.597 1.00 57.19 175 PRO A N 1
ATOM 1323 C CA . PRO A 1 175 ? -1.034 2.444 -31.101 1.00 57.19 175 PRO A CA 1
ATOM 1324 C C . PRO A 1 175 ? 0.081 3.054 -30.240 1.00 57.19 175 PRO A C 1
ATOM 1326 O O . PRO A 1 175 ? -0.065 4.168 -29.725 1.00 57.19 175 PRO A O 1
ATOM 1329 N N . ALA A 1 176 ? 1.213 2.351 -30.141 1.00 59.06 176 ALA A N 1
ATOM 1330 C CA . ALA A 1 176 ? 2.366 2.703 -29.300 1.00 59.06 176 ALA A CA 1
ATOM 1331 C C . ALA A 1 176 ? 2.916 4.137 -29.500 1.00 59.06 176 ALA A C 1
ATOM 1333 O O . ALA A 1 176 ? 3.569 4.679 -28.615 1.00 59.06 176 ALA A O 1
ATOM 1334 N N . GLU A 1 177 ? 2.613 4.789 -30.624 1.00 59.62 177 GLU A N 1
ATOM 1335 C CA . GLU A 1 177 ? 3.030 6.166 -30.932 1.00 59.62 177 GLU A CA 1
ATOM 1336 C C . GLU A 1 177 ? 2.368 7.238 -30.047 1.00 59.62 177 GLU A C 1
ATOM 1338 O O . GLU A 1 177 ? 2.898 8.340 -29.923 1.00 59.62 177 GLU A O 1
ATOM 1343 N N . TYR A 1 178 ? 1.232 6.938 -29.407 1.00 62.88 178 TYR A N 1
ATOM 1344 C CA . TYR A 1 178 ? 0.518 7.881 -28.533 1.00 62.88 178 TYR A CA 1
ATOM 1345 C C . TYR A 1 178 ? 0.737 7.624 -27.035 1.00 62.88 178 TYR A C 1
ATOM 1347 O O . TYR A 1 178 ? 0.049 8.225 -26.205 1.00 62.88 178 TYR A O 1
ATOM 1355 N N . THR A 1 179 ? 1.669 6.740 -26.663 1.00 69.38 179 THR A N 1
ATOM 1356 C CA . THR A 1 179 ? 1.952 6.460 -25.248 1.00 69.38 179 THR A CA 1
ATOM 1357 C C . THR A 1 179 ? 2.759 7.580 -24.610 1.00 69.38 179 THR A C 1
ATOM 1359 O O . THR A 1 179 ? 3.742 8.054 -25.177 1.00 69.38 179 THR A O 1
ATOM 1362 N N . ILE A 1 180 ? 2.363 7.985 -23.405 1.00 76.25 180 ILE A N 1
ATOM 1363 C CA . ILE A 1 180 ? 3.063 9.010 -22.635 1.00 76.25 180 ILE A CA 1
ATOM 1364 C C . ILE A 1 180 ? 3.809 8.309 -21.495 1.00 76.25 180 ILE A C 1
ATOM 1366 O O . ILE A 1 180 ? 3.222 8.005 -20.454 1.00 76.25 180 ILE A O 1
ATOM 1370 N N . SER A 1 181 ? 5.114 8.079 -21.670 1.00 78.75 181 SER A N 1
ATOM 1371 C CA . SER A 1 181 ? 5.964 7.409 -20.668 1.00 78.75 181 SER A CA 1
ATOM 1372 C C . SER A 1 181 ? 5.935 8.082 -19.288 1.00 78.75 181 SER A C 1
ATOM 1374 O O . SER A 1 181 ? 6.020 7.379 -18.284 1.00 78.75 181 SER A O 1
ATOM 1376 N N . LEU A 1 182 ? 5.678 9.398 -19.230 1.00 85.19 182 LEU A N 1
ATOM 1377 C CA . LEU A 1 182 ? 5.522 10.192 -17.998 1.00 85.19 182 LEU A CA 1
ATOM 1378 C C . LEU A 1 182 ? 4.507 9.596 -17.001 1.00 85.19 182 LEU A C 1
ATOM 1380 O O . LEU A 1 182 ? 4.603 9.822 -15.797 1.00 85.19 182 LEU A O 1
ATOM 1384 N N . PHE A 1 183 ? 3.509 8.836 -17.473 1.00 84.69 183 PHE A N 1
ATOM 1385 C CA . PHE A 1 183 ? 2.496 8.245 -16.590 1.00 84.69 183 PHE A CA 1
ATOM 1386 C C . PHE A 1 183 ? 2.993 7.032 -15.782 1.00 84.69 183 PHE A C 1
ATOM 1388 O O . PHE A 1 183 ? 2.336 6.639 -14.805 1.00 84.69 183 PHE A O 1
ATOM 1395 N N . LYS A 1 184 ? 4.158 6.472 -16.140 1.00 83.81 184 LYS A N 1
ATOM 1396 C CA . LYS A 1 184 ? 4.851 5.447 -15.343 1.00 83.81 184 LYS A CA 1
ATOM 1397 C C . LYS A 1 184 ? 5.512 6.048 -14.104 1.00 83.81 184 LYS A C 1
ATOM 1399 O O . LYS A 1 184 ? 5.465 5.424 -13.045 1.00 83.81 184 LYS A O 1
ATOM 1404 N N . ASP A 1 185 ? 6.011 7.273 -14.214 1.00 87.81 185 ASP A N 1
ATOM 1405 C CA . ASP A 1 185 ? 6.732 7.961 -13.144 1.00 87.81 185 ASP A CA 1
ATOM 1406 C C . ASP A 1 185 ? 5.800 8.436 -12.012 1.00 87.81 185 ASP A C 1
ATOM 1408 O O . ASP A 1 185 ? 4.576 8.540 -12.204 1.00 87.81 185 ASP A O 1
ATOM 1412 N N . PRO A 1 186 ? 6.346 8.775 -10.824 1.00 88.81 186 PRO A N 1
ATOM 1413 C CA . PRO A 1 186 ? 5.567 9.328 -9.714 1.00 88.81 186 PRO A CA 1
ATOM 1414 C C . PRO A 1 186 ? 4.755 10.569 -10.107 1.00 88.81 186 PRO A C 1
ATOM 1416 O O . PRO A 1 186 ? 3.618 10.730 -9.661 1.00 88.81 186 PRO A O 1
ATOM 1419 N N . ILE A 1 187 ? 5.287 11.403 -11.009 1.00 91.25 187 ILE A N 1
ATOM 1420 C CA . ILE A 1 187 ? 4.613 12.597 -11.546 1.00 91.25 187 ILE A CA 1
ATOM 1421 C C . ILE A 1 187 ? 3.257 12.222 -12.166 1.00 91.25 187 ILE A C 1
ATOM 1423 O O . ILE A 1 187 ? 2.233 12.847 -11.878 1.00 91.25 187 ILE A O 1
ATOM 1427 N N . GLY A 1 188 ? 3.213 11.137 -12.943 1.00 88.31 188 GLY A N 1
ATOM 1428 C CA . GLY A 1 188 ? 1.984 10.594 -13.513 1.00 88.31 188 GLY A CA 1
ATOM 1429 C C . GLY A 1 188 ? 0.952 10.159 -12.471 1.00 88.31 188 GLY A C 1
ATOM 1430 O O . GLY A 1 188 ? -0.256 10.342 -12.664 1.00 88.31 188 GLY A O 1
ATOM 1431 N N . ALA A 1 189 ? 1.407 9.618 -11.339 1.00 90.50 189 ALA A N 1
ATOM 1432 C CA . ALA A 1 189 ? 0.540 9.234 -10.228 1.00 90.50 189 ALA A CA 1
ATOM 1433 C C . ALA A 1 189 ? -0.161 10.455 -9.615 1.00 90.50 189 ALA A C 1
ATOM 1435 O O . ALA A 1 189 ? -1.375 10.441 -9.414 1.00 90.50 189 ALA A O 1
ATOM 1436 N N . PHE A 1 190 ? 0.580 11.539 -9.380 1.00 92.44 190 PHE A N 1
ATOM 1437 C CA . PHE A 1 190 ? 0.019 12.774 -8.830 1.00 92.44 190 PHE A CA 1
ATOM 1438 C C . PHE A 1 190 ? -0.941 13.466 -9.803 1.00 92.44 190 PHE A C 1
ATOM 1440 O O . PHE A 1 190 ? -2.018 13.894 -9.386 1.00 92.44 190 PHE A O 1
ATOM 1447 N N . ILE A 1 191 ? -0.611 13.521 -11.099 1.00 91.88 191 ILE A N 1
ATOM 1448 C CA . ILE A 1 191 ? -1.495 14.106 -12.123 1.00 91.88 191 ILE A CA 1
ATOM 1449 C C . ILE A 1 191 ? -2.808 13.321 -12.216 1.00 91.88 191 ILE A C 1
ATOM 1451 O O . ILE A 1 191 ? -3.891 13.914 -12.195 1.00 91.88 191 ILE A O 1
ATOM 1455 N N . THR A 1 192 ? -2.739 11.986 -12.283 1.00 90.38 192 THR A N 1
ATOM 1456 C CA . THR A 1 192 ? -3.949 11.146 -12.326 1.00 90.38 192 THR A CA 1
ATOM 1457 C C . THR A 1 192 ? -4.783 11.274 -11.058 1.00 90.38 192 THR A C 1
ATOM 1459 O O . THR A 1 192 ? -6.006 11.398 -11.148 1.00 90.38 192 THR A O 1
ATOM 1462 N N . PHE A 1 193 ? -4.141 11.314 -9.889 1.00 90.75 193 PHE A N 1
ATOM 1463 C CA . PHE A 1 193 ? -4.817 11.544 -8.617 1.00 90.75 193 PHE A CA 1
ATOM 1464 C C . PHE A 1 193 ? -5.546 12.891 -8.600 1.00 90.75 193 PHE A C 1
ATOM 1466 O O . PHE A 1 193 ? -6.735 12.937 -8.286 1.00 90.75 193 PHE A O 1
ATOM 1473 N N . ALA A 1 194 ? -4.866 13.974 -8.991 1.00 90.38 194 ALA A N 1
ATOM 1474 C CA . ALA A 1 194 ? -5.434 15.318 -9.024 1.00 90.38 194 ALA A CA 1
ATOM 1475 C C . ALA A 1 194 ? -6.635 15.409 -9.978 1.00 90.38 194 ALA A C 1
ATOM 1477 O O . ALA A 1 194 ? -7.678 15.950 -9.606 1.00 90.38 194 ALA A O 1
ATOM 1478 N N . CYS A 1 195 ? -6.532 14.820 -11.175 1.00 90.00 195 CYS A N 1
ATOM 1479 C CA . CYS A 1 195 ? -7.626 14.799 -12.148 1.00 90.00 195 CYS A CA 1
ATOM 1480 C C . CYS A 1 195 ? -8.842 14.016 -11.633 1.00 90.00 195 CYS A C 1
ATOM 1482 O O . CYS A 1 195 ? -9.973 14.491 -11.742 1.00 90.00 195 CYS A O 1
ATOM 1484 N N . LEU A 1 196 ? -8.630 12.837 -11.038 1.00 87.69 196 LEU A N 1
ATOM 1485 C CA . LEU A 1 196 ? -9.710 12.020 -10.476 1.00 87.69 196 LEU A CA 1
ATOM 1486 C C . LEU A 1 196 ? -10.360 12.679 -9.257 1.00 87.69 196 LEU A C 1
ATOM 1488 O O . LEU A 1 196 ? -11.588 12.708 -9.160 1.00 87.69 196 LEU A O 1
ATOM 1492 N N . ALA A 1 197 ? -9.563 13.253 -8.355 1.00 86.00 197 ALA A N 1
ATOM 1493 C CA . ALA A 1 197 ? -10.065 14.003 -7.210 1.00 86.00 197 ALA A CA 1
ATOM 1494 C C . ALA A 1 197 ? -10.900 15.214 -7.665 1.00 86.00 197 ALA A C 1
ATOM 1496 O O . ALA A 1 197 ? -12.012 15.421 -7.172 1.00 86.00 197 ALA A O 1
ATOM 1497 N N . ALA A 1 198 ? -10.419 15.972 -8.657 1.00 86.19 198 ALA A N 1
ATOM 1498 C CA . ALA A 1 198 ? -11.147 17.094 -9.243 1.00 86.19 198 ALA A CA 1
ATOM 1499 C C . ALA A 1 198 ? -12.459 16.647 -9.909 1.00 86.19 198 ALA A C 1
ATOM 1501 O O . ALA A 1 198 ? -13.504 17.249 -9.660 1.00 86.19 198 ALA A O 1
ATOM 1502 N N . ALA A 1 199 ? -12.437 15.565 -10.692 1.00 83.69 199 ALA A N 1
ATOM 1503 C CA . ALA A 1 199 ? -13.624 15.013 -11.343 1.00 83.69 199 ALA A CA 1
ATOM 1504 C C . ALA A 1 199 ? -14.677 14.539 -10.327 1.00 83.69 199 ALA A C 1
ATOM 1506 O O . ALA A 1 199 ? -15.865 14.833 -10.475 1.00 83.69 199 ALA A O 1
ATOM 1507 N N . LEU A 1 200 ? -14.261 13.857 -9.256 1.00 79.75 200 LEU A N 1
ATOM 1508 C CA . LEU A 1 200 ? -15.165 13.409 -8.195 1.00 79.75 200 LEU A CA 1
ATOM 1509 C C . LEU A 1 200 ? -15.747 14.579 -7.397 1.00 79.75 200 LEU A C 1
ATOM 1511 O O . LEU A 1 200 ? -16.938 14.564 -7.076 1.00 79.75 200 LEU A O 1
ATOM 1515 N N . ASN A 1 201 ? -14.949 15.610 -7.115 1.00 80.88 201 ASN A N 1
ATOM 1516 C CA . ASN A 1 201 ? -15.431 16.830 -6.469 1.00 80.88 201 ASN A CA 1
ATOM 1517 C C . ASN A 1 201 ? -16.408 17.598 -7.368 1.00 80.88 201 ASN A C 1
ATOM 1519 O O . ASN A 1 201 ? -17.462 18.024 -6.894 1.00 80.88 201 ASN A O 1
ATOM 1523 N N . ALA A 1 202 ? -16.128 17.696 -8.670 1.00 79.19 202 ALA A N 1
ATOM 1524 C CA . ALA A 1 202 ? -17.036 18.281 -9.654 1.00 79.19 202 ALA A CA 1
ATOM 1525 C C . ALA A 1 202 ? -18.355 17.496 -9.753 1.00 79.19 202 ALA A C 1
ATOM 1527 O O . ALA A 1 202 ? -19.432 18.092 -9.761 1.00 79.19 202 ALA A O 1
ATOM 1528 N N . TYR A 1 203 ? -18.298 16.162 -9.752 1.00 77.62 203 TYR A N 1
ATOM 1529 C CA . TYR A 1 203 ? -19.487 15.309 -9.762 1.00 77.62 203 TYR A CA 1
ATOM 1530 C C . TYR A 1 203 ? -20.324 15.462 -8.481 1.00 77.62 203 TYR A C 1
ATOM 1532 O O . TYR A 1 203 ? -21.548 15.616 -8.544 1.00 77.62 203 TYR A O 1
ATOM 1540 N N . LYS A 1 204 ? -19.677 15.496 -7.307 1.00 72.31 204 LYS A N 1
ATOM 1541 C CA . LYS A 1 204 ? -20.346 15.765 -6.023 1.00 72.31 204 LYS A CA 1
ATOM 1542 C C . LYS A 1 204 ? -20.996 17.154 -6.007 1.00 72.31 204 LYS A C 1
ATOM 1544 O O . LYS A 1 204 ? -22.144 17.273 -5.578 1.00 72.31 204 LYS A O 1
ATOM 1549 N N . ALA A 1 205 ? -20.313 18.174 -6.531 1.00 69.38 205 ALA A N 1
ATOM 1550 C CA . ALA A 1 205 ? -20.847 19.528 -6.676 1.00 69.38 205 ALA A CA 1
ATOM 1551 C C . ALA A 1 205 ? -22.023 19.594 -7.667 1.00 69.38 205 ALA A C 1
ATOM 1553 O O . ALA A 1 205 ? -23.003 20.282 -7.411 1.00 69.38 205 ALA A O 1
ATOM 1554 N N . SER A 1 206 ? -21.995 18.823 -8.760 1.00 62.25 206 SER A N 1
ATOM 1555 C CA . SER A 1 206 ? -23.103 18.760 -9.723 1.00 62.25 206 SER A CA 1
ATOM 1556 C C . SER A 1 206 ? -24.368 18.126 -9.137 1.00 62.25 206 SER A C 1
ATOM 1558 O O . SER A 1 206 ? -25.478 18.505 -9.518 1.00 62.25 206 SER A O 1
ATOM 1560 N N . LYS A 1 207 ? -24.228 17.157 -8.225 1.00 60.38 207 LYS A N 1
ATOM 1561 C CA . LYS A 1 207 ? -25.369 16.515 -7.552 1.00 60.38 207 LYS A CA 1
ATOM 1562 C C . LYS A 1 207 ? -25.999 17.430 -6.496 1.00 60.38 207 LYS A C 1
ATOM 1564 O O . LYS A 1 207 ? -27.201 17.362 -6.250 1.00 60.38 207 LYS A O 1
ATOM 1569 N N . ASN A 1 208 ? -25.194 18.314 -5.913 1.00 56.84 208 ASN A N 1
ATOM 1570 C CA . ASN A 1 208 ? -25.606 19.334 -4.961 1.00 56.84 208 ASN A CA 1
ATOM 1571 C C . ASN A 1 208 ? -25.854 20.646 -5.732 1.00 56.84 208 ASN A C 1
ATOM 1573 O O . ASN A 1 208 ? -24.980 21.497 -5.747 1.00 56.84 208 ASN A O 1
ATOM 1577 N N . LYS A 1 209 ? -26.993 20.790 -6.442 1.00 48.94 209 LYS A N 1
ATOM 1578 C CA . LYS A 1 209 ? -27.329 21.928 -7.345 1.00 48.94 209 LYS A CA 1
ATOM 1579 C C . LYS A 1 209 ? -27.039 23.324 -6.738 1.00 48.94 209 LYS A C 1
ATOM 1581 O O . LYS A 1 209 ? -27.951 24.002 -6.274 1.00 48.94 209 LYS A O 1
ATOM 1586 N N . LYS A 1 210 ? -25.782 23.772 -6.770 1.00 44.75 210 LYS A N 1
ATOM 1587 C CA . LYS A 1 210 ? -25.311 25.133 -6.492 1.00 44.75 210 LYS A CA 1
ATOM 1588 C C . LYS A 1 210 ? -23.848 25.215 -6.957 1.00 44.75 210 LYS A C 1
ATOM 1590 O O . LYS A 1 210 ? -22.959 24.716 -6.281 1.00 44.75 210 LYS A O 1
ATOM 1595 N N . ASN A 1 211 ? -23.633 25.847 -8.114 1.00 44.31 211 ASN A N 1
ATOM 1596 C CA . ASN A 1 211 ? -22.342 26.195 -8.746 1.00 44.31 211 ASN A CA 1
ATOM 1597 C C . ASN A 1 211 ? -21.770 25.184 -9.764 1.00 44.31 211 ASN A C 1
ATOM 1599 O O . ASN A 1 211 ? -20.725 24.572 -9.571 1.00 44.31 211 ASN A O 1
ATOM 1603 N N . TRP A 1 212 ? -22.426 25.114 -10.925 1.00 41.34 212 TRP A N 1
ATOM 1604 C CA . TRP A 1 212 ? -21.994 24.383 -12.129 1.00 41.34 212 TRP A CA 1
ATOM 1605 C C . TRP A 1 212 ? -20.785 25.023 -12.860 1.00 41.34 212 TRP A C 1
ATOM 1607 O O . TRP A 1 212 ? -20.194 24.405 -13.737 1.00 41.34 212 TRP A O 1
ATOM 1617 N N . GLY A 1 213 ? -20.377 26.250 -12.516 1.00 45.25 213 GLY A N 1
ATOM 1618 C CA . GLY A 1 213 ? -19.391 27.009 -13.304 1.00 45.25 213 GLY A CA 1
ATOM 1619 C C . GLY A 1 213 ? -17.925 26.574 -13.171 1.00 45.25 213 GLY A C 1
ATOM 1620 O O . GLY A 1 213 ? -17.129 26.889 -14.045 1.00 45.25 213 GLY A O 1
ATOM 1621 N N . ILE A 1 214 ? -17.552 25.853 -12.107 1.00 53.03 214 ILE A N 1
ATOM 1622 C CA . ILE A 1 214 ? -16.133 25.644 -11.751 1.00 53.03 214 ILE A CA 1
ATOM 1623 C C . ILE A 1 214 ? -15.656 24.224 -12.107 1.00 53.03 214 ILE A C 1
ATOM 1625 O O . ILE A 1 214 ? -14.541 24.039 -12.584 1.00 53.03 214 ILE A O 1
ATOM 1629 N N . GLY A 1 215 ? -16.515 23.210 -11.949 1.00 50.28 215 GLY A N 1
ATOM 1630 C CA . GLY A 1 215 ? -16.144 21.805 -12.176 1.00 50.28 215 GLY A CA 1
ATOM 1631 C C . GLY A 1 215 ? -15.939 21.439 -13.649 1.00 50.28 215 GLY A C 1
ATOM 1632 O O . GLY A 1 215 ? -14.995 20.724 -13.979 1.00 50.28 215 GLY A O 1
ATOM 1633 N N . LEU A 1 216 ? -16.778 21.976 -14.544 1.00 44.44 216 LEU A N 1
ATOM 1634 C CA . LEU A 1 216 ? -16.612 21.787 -15.989 1.00 44.44 216 LEU A CA 1
ATOM 1635 C C . LEU A 1 216 ? -15.353 22.510 -16.490 1.00 44.44 216 LEU A C 1
ATOM 1637 O O . LEU A 1 216 ? -14.642 21.983 -17.335 1.00 44.44 216 LEU A O 1
ATOM 1641 N N . GLY A 1 217 ? -15.051 23.675 -15.905 1.00 48.81 217 GLY A N 1
ATOM 1642 C CA . GLY A 1 217 ? -13.856 24.455 -16.204 1.00 48.81 217 GLY A CA 1
ATOM 1643 C C . GLY A 1 217 ? -12.572 23.691 -15.912 1.00 48.81 217 GLY A C 1
ATOM 1644 O O . GLY A 1 217 ? -11.700 23.703 -16.759 1.00 48.81 217 GLY A O 1
ATOM 1645 N N . VAL A 1 218 ? -12.473 22.967 -14.790 1.00 55.03 218 VAL A N 1
ATOM 1646 C CA . VAL A 1 218 ? -11.256 22.218 -14.407 1.00 55.03 218 VAL A CA 1
ATOM 1647 C C . VAL A 1 218 ? -11.088 20.915 -15.191 1.00 55.03 218 VAL A C 1
ATOM 1649 O O . VAL A 1 218 ? -9.969 20.582 -15.558 1.00 55.03 218 VAL A O 1
ATOM 1652 N N . VAL A 1 219 ? -12.169 20.189 -15.501 1.00 52.00 219 VAL A N 1
ATOM 1653 C CA . VAL A 1 219 ? -12.085 18.982 -16.352 1.00 52.00 219 VAL A CA 1
ATOM 1654 C C . VAL A 1 219 ? -11.743 19.361 -17.792 1.00 52.00 219 VAL A C 1
ATOM 1656 O O . VAL A 1 219 ? -10.911 18.706 -18.414 1.00 52.00 219 VAL A O 1
ATOM 1659 N N . VAL A 1 220 ? -12.326 20.454 -18.298 1.00 50.06 220 VAL A N 1
ATOM 1660 C CA . VAL A 1 220 ? -11.942 21.032 -19.588 1.00 50.06 220 VAL A CA 1
ATOM 1661 C C . VAL A 1 220 ? -10.534 21.611 -19.512 1.00 50.06 220 VAL A C 1
ATOM 1663 O O . VAL A 1 220 ? -9.800 21.384 -20.449 1.00 50.06 220 VAL A O 1
ATOM 1666 N N . LEU A 1 221 ? -10.087 22.242 -18.419 1.00 50.75 221 LEU A N 1
ATOM 1667 C CA . LEU A 1 221 ? -8.697 22.705 -18.276 1.00 50.75 221 LEU A CA 1
ATOM 1668 C C . LEU A 1 221 ? -7.708 21.543 -18.206 1.00 50.75 221 LEU A C 1
ATOM 1670 O O . LEU A 1 221 ? -6.614 21.680 -18.717 1.00 50.75 221 LEU A O 1
ATOM 1674 N N . ALA A 1 222 ? -8.064 20.416 -17.588 1.00 54.25 222 ALA A N 1
ATOM 1675 C CA . ALA A 1 222 ? -7.205 19.239 -17.502 1.00 54.25 222 ALA A CA 1
ATOM 1676 C C . ALA A 1 222 ? -7.118 18.526 -18.857 1.00 54.25 222 ALA A C 1
ATOM 1678 O O . ALA A 1 222 ? -6.027 18.194 -19.306 1.00 54.25 222 ALA A O 1
ATOM 1679 N N . LEU A 1 223 ? -8.245 18.366 -19.559 1.00 51.00 223 LEU A N 1
ATOM 1680 C CA . LEU A 1 223 ? -8.265 17.867 -20.937 1.00 51.00 223 LEU A CA 1
ATOM 1681 C C . LEU A 1 223 ? -7.580 18.841 -21.904 1.00 51.00 223 LEU A C 1
ATOM 1683 O O . LEU A 1 223 ? -6.820 18.403 -22.756 1.00 51.00 223 LEU A O 1
ATOM 1687 N N . VAL A 1 224 ? -7.793 20.149 -21.755 1.00 49.34 224 VAL A N 1
ATOM 1688 C CA . VAL A 1 224 ? -7.138 21.203 -22.543 1.00 49.34 224 VAL A CA 1
ATOM 1689 C C . VAL A 1 224 ? -5.670 21.325 -22.170 1.00 49.34 224 VAL A C 1
ATOM 1691 O O . VAL A 1 224 ? -4.900 21.584 -23.066 1.00 49.34 224 VAL A O 1
ATOM 1694 N N . ALA A 1 225 ? -5.234 21.069 -20.936 1.00 49.84 225 ALA A N 1
ATOM 1695 C CA . ALA A 1 225 ? -3.818 21.001 -20.577 1.00 49.84 225 ALA A CA 1
ATOM 1696 C C . ALA A 1 225 ? -3.167 19.761 -21.199 1.00 49.84 225 ALA A C 1
ATOM 1698 O O . ALA A 1 225 ? -2.109 19.870 -21.803 1.00 49.84 225 ALA A O 1
ATOM 1699 N N . VAL A 1 226 ? -3.833 18.603 -21.163 1.00 52.41 226 VAL A N 1
ATOM 1700 C CA . VAL A 1 226 ? -3.373 17.385 -21.855 1.00 52.41 226 VAL A CA 1
ATOM 1701 C C . VAL A 1 226 ? -3.321 17.591 -23.380 1.00 52.41 226 VAL A C 1
ATOM 1703 O O . VAL A 1 226 ? -2.413 17.088 -24.038 1.00 52.41 226 VAL A O 1
ATOM 1706 N N . ILE A 1 227 ? -4.248 18.367 -23.954 1.00 48.06 227 ILE A N 1
ATOM 1707 C CA . ILE A 1 227 ? -4.264 18.721 -25.384 1.00 48.06 227 ILE A CA 1
ATOM 1708 C C . ILE A 1 227 ? -3.278 19.865 -25.708 1.00 48.06 227 ILE A C 1
ATOM 1710 O O . ILE A 1 227 ? -2.659 19.835 -26.765 1.00 48.06 227 ILE A O 1
ATOM 1714 N N . ALA A 1 228 ? -3.071 20.839 -24.819 1.00 39.91 228 ALA A N 1
ATOM 1715 C CA . ALA A 1 228 ? -2.171 21.988 -24.985 1.00 39.91 228 ALA A CA 1
ATOM 1716 C C . ALA A 1 228 ? -0.700 21.601 -24.804 1.00 39.91 228 ALA A C 1
ATOM 1718 O O . ALA A 1 228 ? 0.164 22.176 -25.457 1.00 39.91 228 ALA A O 1
ATOM 1719 N N . VAL A 1 229 ? -0.411 20.544 -24.038 1.00 48.56 229 VAL A N 1
ATOM 1720 C CA . VAL A 1 229 ? 0.912 19.900 -24.022 1.00 48.56 229 VAL A CA 1
ATOM 1721 C C . VAL A 1 229 ? 1.292 19.354 -25.413 1.00 48.56 229 VAL A C 1
ATOM 1723 O O . VAL A 1 229 ? 2.478 19.250 -25.712 1.00 48.56 229 VAL A O 1
ATOM 1726 N N . ARG A 1 230 ? 0.332 19.108 -26.329 1.00 44.16 230 ARG A N 1
ATOM 1727 C CA . ARG A 1 230 ? 0.634 18.804 -27.747 1.00 44.16 230 ARG A CA 1
ATOM 1728 C C . ARG A 1 230 ? 0.993 20.035 -28.596 1.00 44.16 230 ARG A C 1
ATOM 1730 O O . ARG A 1 230 ? 1.386 19.849 -29.743 1.00 44.16 230 ARG A O 1
ATOM 1737 N N . GLY A 1 231 ? 0.822 21.258 -28.087 1.00 39.16 231 GLY A N 1
ATOM 1738 C CA . GLY A 1 231 ? 0.951 22.498 -28.862 1.00 39.16 231 GLY A CA 1
ATOM 1739 C C . GLY A 1 231 ? 2.246 23.288 -28.659 1.00 39.16 231 GLY A C 1
ATOM 1740 O O . GLY A 1 231 ? 2.619 24.032 -29.559 1.00 39.16 231 GLY A O 1
ATOM 1741 N N . GLU A 1 232 ? 2.939 23.140 -27.524 1.00 38.75 232 GLU A N 1
ATOM 1742 C CA . GLU A 1 232 ? 4.057 24.044 -27.177 1.00 38.75 232 GLU A CA 1
ATOM 1743 C C . GLU A 1 232 ? 5.349 23.361 -26.698 1.00 38.75 232 GLU A C 1
ATOM 1745 O O . GLU A 1 232 ? 6.326 24.051 -26.422 1.00 38.75 232 GLU A O 1
ATOM 1750 N N . PHE A 1 233 ? 5.437 22.028 -26.655 1.00 32.03 233 PHE A N 1
ATOM 1751 C CA . PHE A 1 233 ? 6.678 21.365 -26.231 1.00 32.03 233 PHE A CA 1
ATOM 1752 C C . PHE A 1 233 ? 7.619 21.081 -27.411 1.00 32.03 233 PHE A C 1
ATOM 1754 O O . PHE A 1 233 ? 7.771 19.954 -27.877 1.00 32.03 233 PHE A O 1
ATOM 1761 N N . ASN A 1 234 ? 8.261 22.145 -27.898 1.00 34.50 234 ASN A N 1
ATOM 1762 C CA . ASN A 1 234 ? 9.512 22.059 -28.648 1.00 34.50 234 ASN A CA 1
ATOM 1763 C C . ASN A 1 234 ? 10.672 22.135 -27.641 1.00 34.50 234 ASN A C 1
ATOM 1765 O O . ASN A 1 234 ? 11.089 23.224 -27.251 1.00 34.50 234 ASN A O 1
ATOM 1769 N N . VAL A 1 235 ? 11.163 20.985 -27.171 1.00 39.09 235 VAL A N 1
ATOM 1770 C CA . VAL A 1 235 ? 12.304 20.921 -26.241 1.00 39.09 235 VAL A CA 1
ATOM 1771 C C . VAL A 1 235 ? 13.594 21.046 -27.033 1.00 39.09 235 VAL A C 1
ATOM 1773 O O . VAL A 1 235 ? 14.209 20.060 -27.411 1.00 39.09 235 VAL A O 1
ATOM 1776 N N . ASN A 1 236 ? 13.983 22.289 -27.282 1.00 34.88 236 ASN A N 1
ATOM 1777 C CA . ASN A 1 236 ? 15.354 22.678 -27.583 1.00 34.88 236 ASN A CA 1
ATOM 1778 C C . ASN A 1 236 ? 15.661 23.977 -26.829 1.00 34.88 236 ASN A C 1
ATOM 1780 O O . ASN A 1 236 ? 16.004 24.982 -27.435 1.00 34.88 236 ASN A O 1
ATOM 1784 N N . THR A 1 237 ? 15.506 23.965 -25.506 1.00 32.53 237 THR A N 1
ATOM 1785 C CA . THR A 1 237 ? 16.114 24.955 -24.605 1.00 32.53 237 THR A CA 1
ATOM 1786 C C . THR A 1 237 ? 16.217 24.356 -23.212 1.00 32.53 237 THR A C 1
ATOM 1788 O O . THR A 1 237 ? 15.205 24.013 -22.600 1.00 32.53 237 THR A O 1
ATOM 1791 N N . ALA A 1 238 ? 17.455 24.234 -22.742 1.00 33.94 238 ALA A N 1
ATOM 1792 C CA . ALA A 1 238 ? 17.807 23.936 -21.368 1.00 33.94 238 ALA A CA 1
ATOM 1793 C C . ALA A 1 238 ? 17.169 24.963 -20.420 1.00 33.94 238 ALA A C 1
ATOM 1795 O O . ALA A 1 238 ? 17.283 26.170 -20.632 1.00 33.94 238 ALA A O 1
ATOM 1796 N N . VAL A 1 239 ? 16.511 24.468 -19.377 1.00 28.42 239 VAL A N 1
ATOM 1797 C CA . VAL A 1 239 ? 16.213 25.232 -18.168 1.00 28.42 239 VAL A CA 1
ATOM 1798 C C . VAL A 1 239 ? 16.861 24.452 -17.037 1.00 28.42 239 VAL A C 1
ATOM 1800 O O . VAL A 1 239 ? 16.344 23.425 -16.604 1.00 28.42 239 VAL A O 1
ATOM 1803 N N . GLU A 1 240 ? 18.035 24.922 -16.625 1.00 35.91 240 GLU A N 1
ATOM 1804 C CA . GLU A 1 240 ? 18.642 24.581 -15.345 1.00 35.91 240 GLU A CA 1
ATOM 1805 C C . GLU A 1 240 ? 17.692 25.065 -14.245 1.00 35.91 240 GLU A C 1
ATOM 1807 O O . GLU A 1 240 ? 17.476 26.263 -14.060 1.00 35.91 240 GLU A O 1
ATOM 1812 N N . ALA A 1 241 ? 17.070 24.119 -13.549 1.00 27.19 241 ALA A N 1
ATOM 1813 C CA . ALA A 1 241 ? 16.437 24.360 -12.268 1.00 27.19 241 ALA A CA 1
ATOM 1814 C C . ALA A 1 241 ? 17.290 23.644 -11.222 1.00 27.19 241 ALA A C 1
ATOM 1816 O O . ALA A 1 241 ? 17.202 22.428 -11.066 1.00 27.19 241 ALA A O 1
ATOM 1817 N N . GLU A 1 242 ? 18.139 24.403 -10.532 1.00 37.62 242 GLU A N 1
ATOM 1818 C CA . GLU A 1 242 ? 18.768 23.953 -9.295 1.00 37.62 242 GLU A CA 1
ATOM 1819 C C . GLU A 1 242 ? 17.664 23.721 -8.254 1.00 37.62 242 GLU A C 1
ATOM 1821 O O . GLU A 1 242 ? 17.026 24.659 -7.769 1.00 37.62 242 GLU A O 1
ATOM 1826 N N . THR A 1 243 ? 17.407 22.458 -7.923 1.00 27.84 243 THR A N 1
ATOM 1827 C CA . THR A 1 243 ? 16.606 22.072 -6.758 1.00 27.84 243 THR A CA 1
ATOM 1828 C C . THR A 1 243 ? 17.532 21.549 -5.660 1.00 27.84 243 THR A C 1
ATOM 1830 O O . THR A 1 243 ? 18.396 20.726 -5.966 1.00 27.84 243 THR A O 1
ATOM 1833 N N . PRO A 1 244 ? 17.358 21.959 -4.388 1.00 27.83 244 PRO A N 1
ATOM 1834 C CA . PRO A 1 244 ? 18.108 21.386 -3.276 1.00 27.83 244 PRO A CA 1
ATOM 1835 C C . PRO A 1 244 ? 17.749 19.902 -3.121 1.00 27.83 244 PRO A C 1
ATOM 1837 O O . PRO A 1 244 ? 16.575 19.558 -2.985 1.00 27.83 244 PRO A O 1
ATOM 1840 N N . VAL A 1 245 ? 18.765 19.040 -3.159 1.00 30.92 245 VAL A N 1
ATOM 1841 C CA . VAL A 1 245 ? 18.648 17.586 -2.996 1.00 30.92 245 VAL A CA 1
ATOM 1842 C C . VAL A 1 245 ? 18.716 17.251 -1.502 1.00 30.92 245 VAL A C 1
ATOM 1844 O O . VAL A 1 245 ? 19.765 17.393 -0.879 1.00 30.92 245 VAL A O 1
ATOM 1847 N N . GLU A 1 246 ? 17.594 16.818 -0.925 1.00 27.84 246 GLU A N 1
ATOM 1848 C CA . GLU A 1 246 ? 17.583 15.978 0.282 1.00 27.84 246 GLU A CA 1
ATOM 1849 C C . GLU A 1 246 ? 17.705 14.504 -0.155 1.00 27.84 246 GLU A C 1
ATOM 1851 O O . GLU A 1 246 ? 17.206 14.152 -1.227 1.00 27.84 246 GLU A O 1
ATOM 1856 N N . PRO A 1 247 ? 18.389 13.646 0.622 1.00 31.97 247 PRO A N 1
ATOM 1857 C CA . PRO A 1 247 ? 18.893 12.365 0.140 1.00 31.97 247 PRO A CA 1
ATOM 1858 C C . PRO A 1 247 ? 17.763 11.349 -0.077 1.00 31.97 247 PRO A C 1
ATOM 1860 O O . PRO A 1 247 ? 16.949 11.094 0.814 1.00 31.97 247 PRO A O 1
ATOM 1863 N N . ASP A 1 248 ? 17.736 10.759 -1.272 1.00 30.83 248 ASP A N 1
ATOM 1864 C CA . ASP A 1 248 ? 16.864 9.645 -1.639 1.00 30.83 248 ASP A CA 1
ATOM 1865 C C . ASP A 1 248 ? 17.419 8.338 -1.052 1.00 30.83 248 ASP A C 1
ATOM 1867 O O . ASP A 1 248 ? 18.497 7.877 -1.424 1.00 30.83 248 ASP A O 1
ATOM 1871 N N . ASN A 1 249 ? 16.672 7.736 -0.125 1.00 32.91 249 ASN A N 1
ATOM 1872 C CA . ASN A 1 249 ? 16.946 6.411 0.438 1.00 32.91 249 ASN A CA 1
ATOM 1873 C C . ASN A 1 249 ? 16.374 5.298 -0.461 1.00 32.91 249 ASN A C 1
ATOM 1875 O O . ASN A 1 249 ? 15.691 4.386 0.016 1.00 32.91 249 ASN A O 1
ATOM 1879 N N . SER A 1 250 ? 16.629 5.364 -1.767 1.00 31.48 250 SER A N 1
ATOM 1880 C CA . SER A 1 250 ? 16.448 4.218 -2.650 1.00 31.48 250 SER A CA 1
ATOM 1881 C C . SER A 1 250 ? 17.689 3.331 -2.558 1.00 31.48 250 SER A C 1
ATOM 1883 O O . SER A 1 250 ? 18.760 3.699 -3.040 1.00 31.48 250 SER A O 1
ATOM 1885 N N . GLU A 1 251 ? 17.558 2.159 -1.935 1.00 31.89 251 GLU A N 1
ATOM 1886 C CA . GLU A 1 251 ? 18.578 1.117 -2.049 1.00 31.89 251 GLU A CA 1
ATOM 1887 C C . GLU A 1 251 ? 18.779 0.725 -3.527 1.00 31.89 251 GLU A C 1
ATOM 1889 O O . GLU A 1 251 ? 17.817 0.702 -4.306 1.00 31.89 251 GLU A O 1
ATOM 1894 N N . PRO A 1 252 ? 20.027 0.434 -3.927 1.00 33.41 252 PRO A N 1
ATOM 1895 C CA . PRO A 1 252 ? 20.422 0.302 -5.319 1.00 33.41 252 PRO A CA 1
ATOM 1896 C C . PRO A 1 252 ? 19.771 -0.920 -5.969 1.00 33.41 252 PRO A C 1
ATOM 1898 O O . PRO A 1 252 ? 19.718 -2.013 -5.401 1.00 33.41 252 PRO A O 1
ATOM 1901 N N . VAL A 1 253 ? 19.335 -0.764 -7.219 1.00 34.06 253 VAL A N 1
ATOM 1902 C CA . VAL A 1 253 ? 19.116 -1.917 -8.092 1.00 34.06 253 VAL A CA 1
ATOM 1903 C C . VAL A 1 253 ? 20.493 -2.507 -8.368 1.00 34.06 253 VAL A C 1
ATOM 1905 O O . VAL A 1 253 ? 21.282 -1.923 -9.104 1.00 34.06 253 VAL A O 1
ATOM 1908 N N . ASN A 1 254 ? 20.784 -3.648 -7.740 1.00 33.56 254 ASN A N 1
ATOM 1909 C CA . ASN A 1 254 ? 21.948 -4.472 -8.046 1.00 33.56 254 ASN A CA 1
ATOM 1910 C C . ASN A 1 254 ? 21.929 -4.785 -9.554 1.00 33.56 254 ASN A C 1
ATOM 1912 O O . ASN A 1 254 ? 21.194 -5.667 -10.011 1.00 33.56 254 ASN A O 1
ATOM 1916 N N . GLY A 1 255 ? 22.744 -4.064 -10.331 1.00 31.73 255 GLY A N 1
ATOM 1917 C CA . GLY A 1 255 ? 23.368 -4.663 -11.503 1.00 31.73 255 GLY A CA 1
ATOM 1918 C C . GLY A 1 255 ? 24.017 -5.955 -11.018 1.00 31.73 255 GLY A C 1
ATOM 1919 O O . GLY A 1 255 ? 24.614 -5.955 -9.944 1.00 31.73 255 GLY A O 1
ATOM 1920 N N . GLY A 1 256 ? 23.765 -7.065 -11.714 1.00 28.80 256 GLY A N 1
ATOM 1921 C CA . GLY A 1 256 ? 24.126 -8.402 -11.243 1.00 28.80 256 GLY A CA 1
ATOM 1922 C C . GLY A 1 256 ? 25.520 -8.446 -10.621 1.00 28.80 256 GLY A C 1
ATOM 1923 O O . GLY A 1 256 ? 26.428 -7.781 -11.116 1.00 28.80 256 GLY A O 1
ATOM 1924 N N . GLU A 1 257 ? 25.656 -9.207 -9.532 1.00 36.12 257 GLU A N 1
ATOM 1925 C CA . GLU A 1 257 ? 26.923 -9.468 -8.846 1.00 36.12 257 GLU A CA 1
ATOM 1926 C C . GLU A 1 257 ? 27.985 -9.881 -9.866 1.00 36.12 257 GLU A C 1
ATOM 1928 O O . GLU A 1 257 ? 28.099 -11.043 -10.254 1.00 36.12 257 GLU A O 1
ATOM 1933 N N . THR A 1 258 ? 28.752 -8.902 -10.322 1.00 42.66 258 THR A N 1
ATOM 1934 C CA . THR A 1 258 ? 29.937 -9.126 -11.128 1.00 42.66 258 THR A CA 1
ATOM 1935 C C . THR A 1 258 ? 31.081 -8.854 -10.171 1.00 42.66 258 THR A C 1
ATOM 1937 O O . THR A 1 258 ? 31.184 -7.767 -9.602 1.00 42.66 258 THR A O 1
ATOM 1940 N N . ALA A 1 259 ? 31.810 -9.916 -9.836 1.00 48.03 259 ALA A N 1
ATOM 1941 C CA . ALA A 1 259 ? 32.796 -9.903 -8.769 1.00 48.03 259 ALA A CA 1
ATOM 1942 C C . ALA A 1 259 ? 33.910 -8.895 -9.083 1.00 48.03 259 ALA A C 1
ATOM 1944 O O . ALA A 1 259 ? 34.483 -8.937 -10.170 1.00 48.03 259 ALA A O 1
ATOM 1945 N N . THR A 1 260 ? 34.239 -8.028 -8.122 1.00 58.81 260 THR A N 1
ATOM 1946 C CA . THR A 1 260 ? 35.435 -7.185 -8.201 1.00 58.81 260 THR A CA 1
ATOM 1947 C C . THR A 1 260 ? 36.662 -8.088 -8.314 1.00 58.81 260 THR A C 1
ATOM 1949 O O . THR A 1 260 ? 36.833 -9.002 -7.504 1.00 58.81 260 THR A O 1
ATOM 1952 N N . GLY A 1 261 ? 37.501 -7.866 -9.323 1.00 64.31 261 GLY A N 1
ATOM 1953 C CA . GLY A 1 261 ? 38.614 -8.762 -9.627 1.00 64.31 261 GLY A CA 1
ATOM 1954 C C . GLY A 1 261 ? 39.783 -8.053 -10.297 1.00 64.31 261 GLY A C 1
ATOM 1955 O O . GLY A 1 261 ? 39.597 -7.132 -11.090 1.00 64.31 261 GLY A O 1
ATOM 1956 N N . ILE A 1 262 ? 40.999 -8.496 -9.977 1.00 72.88 262 ILE A N 1
ATOM 1957 C CA . ILE A 1 262 ? 42.229 -8.017 -10.614 1.00 72.88 262 ILE A CA 1
ATOM 1958 C C . ILE A 1 262 ? 42.329 -8.667 -12.000 1.00 72.88 262 ILE A C 1
ATOM 1960 O O . ILE A 1 262 ? 42.378 -9.891 -12.115 1.00 72.88 262 ILE A O 1
ATOM 1964 N N . LEU A 1 263 ? 42.338 -7.851 -13.052 1.00 70.94 263 LEU A N 1
ATOM 1965 C CA . LEU A 1 263 ? 42.399 -8.285 -14.449 1.00 70.94 263 LEU A CA 1
ATOM 1966 C C . LEU A 1 263 ? 43.838 -8.458 -14.946 1.00 70.94 263 LEU A C 1
ATOM 1968 O O . LEU A 1 263 ? 44.116 -9.357 -15.739 1.00 70.94 263 LEU A O 1
ATOM 1972 N N . SER A 1 264 ? 44.755 -7.605 -14.490 1.00 69.38 264 SER A N 1
ATOM 1973 C CA . SER A 1 264 ? 46.175 -7.703 -14.825 1.00 69.38 264 SER A CA 1
ATOM 1974 C C . SER A 1 264 ? 47.053 -6.988 -13.808 1.00 69.38 264 SER A C 1
ATOM 1976 O O . SER A 1 264 ? 46.662 -5.960 -13.255 1.00 69.38 264 SER A O 1
ATOM 1978 N N . GLU A 1 265 ? 48.265 -7.504 -13.641 1.00 78.19 265 GLU A N 1
ATOM 1979 C CA . GLU A 1 265 ? 49.323 -6.953 -12.799 1.00 78.19 265 GLU A CA 1
ATOM 1980 C C . GLU A 1 265 ? 50.571 -6.743 -13.664 1.00 78.19 265 GLU A C 1
ATOM 1982 O O . GLU A 1 265 ? 50.925 -7.593 -14.487 1.00 78.19 265 GLU A O 1
ATOM 1987 N N . SER A 1 266 ? 51.224 -5.593 -13.540 1.00 71.56 266 SER A N 1
ATOM 1988 C CA . SER A 1 266 ? 52.481 -5.303 -14.236 1.00 71.56 266 SER A CA 1
ATOM 1989 C C . SER A 1 266 ? 53.396 -4.485 -13.334 1.00 71.56 266 SER A C 1
ATOM 1991 O O . SER A 1 266 ? 52.992 -3.435 -12.844 1.00 71.56 266 SER A O 1
ATOM 1993 N N . SER A 1 267 ? 54.618 -4.974 -13.113 1.00 67.19 267 SER A N 1
ATOM 1994 C CA . SER A 1 267 ? 55.642 -4.297 -12.309 1.00 67.19 267 SER A CA 1
ATOM 1995 C C . SER A 1 267 ? 56.700 -3.686 -13.226 1.00 67.19 267 SER A C 1
ATOM 1997 O O . SER A 1 267 ? 57.306 -4.382 -14.045 1.00 67.19 267 SER A O 1
ATOM 1999 N N . GLU A 1 268 ? 56.905 -2.376 -13.109 1.00 62.09 268 GLU A N 1
ATOM 2000 C CA . GLU A 1 268 ? 57.916 -1.628 -13.855 1.00 62.09 268 GLU A CA 1
ATOM 2001 C C . GLU A 1 268 ? 58.530 -0.556 -12.938 1.00 62.09 268 GLU A C 1
ATOM 2003 O O . GLU A 1 268 ? 57.823 0.162 -12.241 1.00 62.09 268 GLU A O 1
ATOM 2008 N N . ASN A 1 269 ? 59.864 -0.439 -12.918 1.00 61.19 269 ASN A N 1
ATOM 2009 C CA . ASN A 1 269 ? 60.602 0.581 -12.149 1.00 61.19 269 ASN A CA 1
ATOM 2010 C C . ASN A 1 269 ? 60.295 0.663 -10.630 1.00 61.19 269 ASN A C 1
ATOM 2012 O O . ASN A 1 269 ? 60.405 1.741 -10.051 1.00 61.19 269 ASN A O 1
ATOM 2016 N N . GLY A 1 270 ? 59.985 -0.459 -9.967 1.00 65.19 270 GLY A N 1
ATOM 2017 C CA . GLY A 1 270 ? 59.703 -0.493 -8.519 1.00 65.19 270 GLY A CA 1
ATOM 2018 C C . GLY A 1 270 ? 58.281 -0.061 -8.142 1.00 65.19 270 GLY A C 1
ATOM 2019 O O . GLY A 1 270 ? 58.006 0.216 -6.974 1.00 65.19 270 GLY A O 1
ATOM 2020 N N . GLU A 1 271 ? 57.386 0.000 -9.128 1.00 79.25 271 GLU A N 1
ATOM 2021 C CA . GLU A 1 271 ? 55.957 0.248 -8.964 1.00 79.25 271 GLU A CA 1
ATOM 2022 C C . GLU A 1 271 ? 55.171 -0.915 -9.567 1.00 79.25 271 GLU A C 1
ATOM 2024 O O . GLU A 1 271 ? 55.463 -1.370 -10.677 1.00 79.25 271 GLU A O 1
ATOM 2029 N N . THR A 1 272 ? 54.142 -1.375 -8.859 1.00 76.44 272 THR A N 1
ATOM 2030 C CA . THR A 1 272 ? 53.209 -2.380 -9.368 1.00 76.44 272 THR A CA 1
ATOM 2031 C C . THR A 1 272 ? 51.906 -1.703 -9.782 1.00 76.44 272 THR A C 1
ATOM 2033 O O . THR A 1 272 ? 51.244 -1.048 -8.978 1.00 76.44 272 THR A O 1
ATOM 2036 N N . THR A 1 273 ? 51.526 -1.858 -11.048 1.00 81.69 273 THR A N 1
ATOM 2037 C CA . THR A 1 273 ? 50.247 -1.388 -11.590 1.00 81.69 273 THR A CA 1
ATOM 2038 C C . THR A 1 273 ? 49.241 -2.533 -11.618 1.00 81.69 273 THR A C 1
ATOM 2040 O O . THR A 1 273 ? 49.480 -3.557 -12.262 1.00 81.69 273 THR A O 1
ATOM 2043 N N . TYR A 1 274 ? 48.093 -2.328 -10.978 1.00 79.31 274 TYR A N 1
ATOM 2044 C CA . TYR A 1 274 ? 46.949 -3.235 -10.971 1.00 79.31 274 TYR A CA 1
ATOM 2045 C C . TYR A 1 274 ? 45.815 -2.651 -11.810 1.00 79.31 274 TYR A C 1
ATOM 2047 O O . TYR A 1 274 ? 45.429 -1.499 -11.616 1.00 79.31 274 TYR A O 1
ATOM 2055 N N . ILE A 1 275 ? 45.256 -3.451 -12.716 1.00 80.56 275 ILE A N 1
ATOM 2056 C CA . ILE A 1 275 ? 43.997 -3.130 -13.400 1.00 80.56 275 ILE A CA 1
ATOM 2057 C C . ILE A 1 275 ? 42.896 -3.951 -12.741 1.00 80.56 275 ILE A C 1
ATOM 2059 O O . ILE A 1 275 ? 42.972 -5.179 -12.724 1.00 80.56 275 ILE A O 1
ATOM 2063 N N . VAL A 1 276 ? 41.884 -3.284 -12.195 1.00 79.50 276 VAL A N 1
ATOM 2064 C CA . VAL A 1 276 ? 40.817 -3.911 -11.407 1.00 79.50 276 VAL A CA 1
ATOM 2065 C C . VAL A 1 276 ? 39.465 -3.608 -12.032 1.00 79.50 276 VAL A C 1
ATOM 2067 O O . VAL A 1 276 ? 39.149 -2.444 -12.273 1.00 79.50 276 VAL A O 1
ATOM 2070 N N . SER A 1 277 ? 38.669 -4.650 -12.275 1.00 77.25 277 SER A N 1
ATOM 2071 C CA . SER A 1 277 ? 37.262 -4.504 -12.653 1.00 77.25 277 SER A CA 1
ATOM 2072 C C . SER A 1 277 ? 36.405 -4.348 -11.405 1.00 77.25 277 SER A C 1
ATOM 2074 O O . SER A 1 277 ? 36.589 -5.075 -10.426 1.00 77.25 277 SER A O 1
ATOM 2076 N N . ALA A 1 278 ? 35.469 -3.409 -11.447 1.00 76.25 278 ALA A N 1
ATOM 2077 C CA . ALA A 1 278 ? 34.494 -3.158 -10.401 1.00 76.25 278 ALA A CA 1
ATOM 2078 C C . ALA A 1 278 ? 33.143 -2.755 -11.022 1.00 76.25 278 ALA A C 1
ATOM 2080 O O . ALA A 1 278 ? 33.096 -2.209 -12.128 1.00 76.25 278 ALA A O 1
ATOM 2081 N N . PRO A 1 279 ? 32.023 -3.011 -10.326 1.00 70.19 279 PRO A N 1
ATOM 2082 C CA . PRO A 1 279 ? 30.694 -2.765 -10.874 1.00 70.19 279 PRO A CA 1
ATOM 2083 C C . PRO A 1 279 ? 30.454 -1.272 -11.139 1.00 70.19 279 PRO A C 1
ATOM 2085 O O . PRO A 1 279 ? 30.670 -0.439 -10.258 1.00 70.19 279 PRO A O 1
ATOM 2088 N N . GLY A 1 280 ? 29.986 -0.936 -12.340 1.00 64.06 280 GLY A N 1
ATOM 2089 C CA . GLY A 1 280 ? 29.551 0.413 -12.702 1.00 64.06 280 GLY A CA 1
ATOM 2090 C C . GLY A 1 280 ? 28.058 0.653 -12.473 1.00 64.06 280 GLY A C 1
ATOM 2091 O O . GLY A 1 280 ? 27.270 -0.277 -12.278 1.00 64.06 280 GLY A O 1
ATOM 2092 N N . PHE A 1 281 ? 27.670 1.926 -12.491 1.00 62.25 281 PHE A N 1
ATOM 2093 C CA . PHE A 1 281 ? 26.302 2.397 -12.305 1.00 62.25 281 PHE A CA 1
ATOM 2094 C C . PHE A 1 281 ? 25.652 2.812 -13.631 1.00 62.25 281 PHE A C 1
ATOM 2096 O O . PHE A 1 281 ? 25.917 3.889 -14.178 1.00 62.25 281 PHE A O 1
ATOM 2103 N N . THR A 1 282 ? 24.707 2.005 -14.116 1.00 57.22 282 THR A N 1
ATOM 2104 C CA . THR A 1 282 ? 23.910 2.322 -15.308 1.00 57.22 282 THR A CA 1
ATOM 2105 C C . THR A 1 282 ? 22.424 2.492 -14.966 1.00 57.22 282 THR A C 1
ATOM 2107 O O . THR A 1 282 ? 21.794 1.636 -14.351 1.00 57.22 282 THR A O 1
ATOM 2110 N N . ALA A 1 283 ? 21.822 3.604 -15.398 1.00 54.38 283 ALA A N 1
ATOM 2111 C CA . ALA A 1 283 ? 20.387 3.882 -15.266 1.00 54.38 283 ALA A CA 1
ATOM 2112 C C . ALA A 1 283 ? 19.533 3.143 -16.322 1.00 54.38 283 ALA A C 1
ATOM 2114 O O . ALA A 1 283 ? 18.305 3.221 -16.314 1.00 54.38 283 ALA A O 1
ATOM 2115 N N . THR A 1 284 ? 20.175 2.431 -17.255 1.00 47.03 284 THR A N 1
ATOM 2116 C CA . THR A 1 284 ? 19.541 1.619 -18.304 1.00 47.03 284 THR A CA 1
ATOM 2117 C C . THR A 1 284 ? 20.013 0.171 -18.209 1.00 47.03 284 THR A C 1
ATOM 2119 O O . THR A 1 284 ? 21.125 -0.108 -17.781 1.00 47.03 284 THR A O 1
ATOM 2122 N N . THR A 1 285 ? 19.135 -0.773 -18.555 1.00 38.56 285 THR A N 1
ATOM 2123 C CA . THR A 1 285 ? 19.338 -2.208 -18.317 1.00 38.56 285 THR A CA 1
ATOM 2124 C C . THR A 1 285 ? 20.579 -2.747 -19.034 1.00 38.56 285 THR A C 1
ATOM 2126 O O . THR A 1 285 ? 20.584 -2.895 -20.253 1.00 38.56 285 THR A O 1
ATOM 2129 N N . GLY A 1 286 ? 21.601 -3.089 -18.250 1.00 46.34 286 GLY A N 1
ATOM 2130 C CA . GLY A 1 286 ? 22.854 -3.693 -18.697 1.00 46.34 286 GLY A CA 1
ATOM 2131 C C . GLY A 1 286 ? 23.974 -3.261 -17.757 1.00 46.34 286 GLY A C 1
ATOM 2132 O O . GLY A 1 286 ? 24.395 -2.110 -17.806 1.00 46.34 286 GLY A O 1
ATOM 2133 N N . GLY A 1 287 ? 24.401 -4.153 -16.860 1.00 51.59 287 GLY A N 1
ATOM 2134 C CA . GLY A 1 287 ? 25.513 -3.875 -15.951 1.00 51.59 287 GLY A CA 1
ATOM 2135 C C . GLY A 1 287 ? 26.781 -3.660 -16.765 1.00 51.59 287 GLY A C 1
ATOM 2136 O O . GLY A 1 287 ? 27.196 -4.557 -17.496 1.00 51.59 287 GLY A O 1
ATOM 2137 N N . ALA A 1 288 ? 27.337 -2.459 -16.690 1.00 60.78 288 ALA A N 1
ATOM 2138 C CA . ALA A 1 288 ? 28.602 -2.139 -17.320 1.00 60.78 288 ALA A CA 1
ATOM 2139 C C . ALA A 1 288 ? 29.695 -2.125 -16.246 1.00 60.78 288 ALA A C 1
ATOM 2141 O O . ALA A 1 288 ? 29.461 -1.677 -15.124 1.00 60.78 288 ALA A O 1
ATOM 2142 N N . GLU A 1 289 ? 30.859 -2.684 -16.563 1.00 68.94 289 GLU A N 1
ATOM 2143 C CA . GLU A 1 289 ? 31.996 -2.741 -15.646 1.00 68.94 289 GLU A CA 1
ATOM 2144 C C . GLU A 1 289 ? 32.871 -1.502 -15.823 1.00 68.94 289 GLU A C 1
ATOM 2146 O O . GLU A 1 289 ? 33.183 -1.111 -16.950 1.00 68.94 289 GLU A O 1
ATOM 2151 N N . ASN A 1 290 ? 33.296 -0.916 -14.707 1.00 76.50 290 ASN A N 1
ATOM 2152 C CA . ASN A 1 290 ? 34.351 0.084 -14.695 1.00 76.50 290 ASN A CA 1
ATOM 2153 C C . ASN A 1 290 ? 35.687 -0.606 -14.462 1.00 76.50 290 ASN A C 1
ATOM 2155 O O . ASN A 1 290 ? 35.785 -1.554 -13.681 1.00 76.50 290 ASN A O 1
ATOM 2159 N N . THR A 1 291 ? 36.729 -0.105 -15.113 1.00 78.44 291 THR A N 1
ATOM 2160 C CA . THR A 1 291 ? 38.094 -0.580 -14.896 1.00 78.44 291 THR A CA 1
ATOM 2161 C C . THR A 1 291 ? 38.938 0.539 -14.320 1.00 78.44 291 THR A C 1
ATOM 2163 O O . THR A 1 291 ? 38.980 1.641 -14.869 1.00 78.44 291 THR A O 1
ATOM 2166 N N . PHE A 1 292 ? 39.605 0.254 -13.205 1.00 83.25 292 PHE A N 1
ATOM 2167 C CA . PHE A 1 292 ? 40.452 1.200 -12.491 1.00 83.25 292 PHE A CA 1
ATOM 2168 C C . PHE A 1 292 ? 41.906 0.753 -12.551 1.00 83.25 292 PHE A C 1
ATOM 2170 O O . PHE A 1 292 ? 42.213 -0.426 -12.361 1.00 83.25 292 PHE A O 1
ATOM 2177 N N . LYS A 1 293 ? 42.799 1.708 -12.788 1.00 83.50 293 LYS A N 1
ATOM 2178 C CA . LYS A 1 293 ? 44.243 1.527 -12.760 1.00 83.50 293 LYS A CA 1
ATOM 2179 C C . LYS A 1 293 ? 44.773 2.047 -11.428 1.00 83.50 293 LYS A C 1
ATOM 2181 O O . LYS A 1 293 ? 44.685 3.237 -11.144 1.00 83.50 293 LYS A O 1
ATOM 2186 N N . ILE A 1 294 ? 45.316 1.153 -10.613 1.00 84.06 294 ILE A N 1
ATOM 2187 C CA . ILE A 1 294 ? 45.833 1.453 -9.277 1.00 84.06 294 ILE A CA 1
ATOM 2188 C C . ILE A 1 294 ? 47.338 1.206 -9.292 1.00 84.06 294 ILE A C 1
ATOM 2190 O O . ILE A 1 294 ? 47.782 0.091 -9.566 1.00 84.06 294 ILE A O 1
ATOM 2194 N N . VAL A 1 295 ? 48.124 2.239 -9.005 1.00 83.06 295 VAL A N 1
ATOM 2195 C CA . VAL A 1 295 ? 49.586 2.147 -8.926 1.00 83.06 295 VAL A CA 1
ATOM 2196 C C . VAL A 1 295 ? 49.993 2.083 -7.461 1.00 83.06 295 VAL A C 1
ATOM 2198 O O . VAL A 1 295 ? 49.619 2.953 -6.675 1.00 83.06 295 VAL A O 1
ATOM 2201 N N . VAL A 1 296 ? 50.762 1.063 -7.092 1.00 83.31 296 VAL A N 1
ATOM 2202 C CA . VAL A 1 296 ? 51.282 0.850 -5.737 1.00 83.31 296 VAL A CA 1
ATOM 2203 C C . VAL A 1 296 ? 52.805 0.910 -5.769 1.00 83.31 296 VAL A C 1
ATOM 2205 O O . VAL A 1 296 ? 53.445 0.305 -6.627 1.00 83.31 296 VAL A O 1
ATOM 2208 N N . ASP A 1 297 ? 53.392 1.637 -4.823 1.00 80.81 297 ASP A N 1
ATOM 2209 C CA . ASP A 1 297 ? 54.841 1.686 -4.624 1.00 80.81 297 ASP A CA 1
ATOM 2210 C C . ASP A 1 297 ? 55.308 0.409 -3.898 1.00 80.81 297 ASP A C 1
ATOM 2212 O O . ASP A 1 297 ? 54.794 0.082 -2.829 1.00 80.81 297 ASP A O 1
ATOM 2216 N N . GLU A 1 298 ? 56.278 -0.328 -4.449 1.00 72.62 298 GLU A N 1
ATOM 2217 C CA . GLU A 1 298 ? 56.714 -1.621 -3.892 1.00 72.62 298 GLU A CA 1
ATOM 2218 C C . GLU A 1 298 ? 57.528 -1.489 -2.591 1.00 72.62 298 GLU A C 1
ATOM 2220 O O . GLU A 1 298 ? 57.580 -2.425 -1.791 1.00 72.62 298 GLU A O 1
ATOM 2225 N N . ALA A 1 299 ? 58.161 -0.337 -2.345 1.00 69.38 299 ALA A N 1
ATOM 2226 C CA . ALA A 1 299 ? 59.009 -0.117 -1.173 1.00 69.38 299 ALA A CA 1
ATOM 2227 C C . ALA A 1 299 ? 58.191 0.200 0.088 1.00 69.38 299 ALA A C 1
ATOM 2229 O O . ALA A 1 299 ? 58.546 -0.220 1.192 1.00 69.38 299 ALA A O 1
ATOM 2230 N N . SER A 1 300 ? 57.095 0.939 -0.073 1.00 64.88 300 SER A N 1
ATOM 2231 C CA . SER A 1 300 ? 56.159 1.297 1.001 1.00 64.88 300 SER A CA 1
ATOM 2232 C C . SER A 1 300 ? 54.936 0.374 1.049 1.00 64.88 300 SER A C 1
ATOM 2234 O O . SER A 1 300 ? 54.342 0.164 2.111 1.00 64.88 300 SER A O 1
ATOM 2236 N N . GLY A 1 301 ? 54.584 -0.238 -0.086 1.00 66.81 301 GLY A N 1
ATOM 2237 C CA . GLY A 1 301 ? 53.309 -0.911 -0.321 1.00 66.81 301 GLY A CA 1
ATOM 2238 C C . GLY A 1 301 ? 52.127 0.009 -0.031 1.00 66.81 301 GLY A C 1
ATOM 2239 O O . GLY A 1 301 ? 51.169 -0.447 0.592 1.00 66.81 301 GLY A O 1
ATOM 2240 N N . SER A 1 302 ? 52.269 1.288 -0.393 1.00 77.62 302 SER A N 1
ATOM 2241 C CA . SER A 1 302 ? 51.240 2.323 -0.328 1.00 77.62 302 SER A CA 1
ATOM 2242 C C . SER A 1 302 ? 50.730 2.642 -1.732 1.00 77.62 302 SER A C 1
ATOM 2244 O O . SER A 1 302 ? 51.492 2.624 -2.701 1.00 77.62 302 SER A O 1
ATOM 2246 N N . VAL A 1 303 ? 49.444 2.968 -1.843 1.00 82.56 303 VAL A N 1
ATOM 2247 C CA . VAL A 1 303 ? 48.835 3.432 -3.096 1.00 82.56 303 VAL A CA 1
ATOM 2248 C C . VAL A 1 303 ? 49.436 4.786 -3.483 1.00 82.56 303 VAL A C 1
ATOM 2250 O O . VAL A 1 303 ? 49.492 5.698 -2.663 1.00 82.56 303 VAL A O 1
ATOM 2253 N N . LYS A 1 304 ? 49.897 4.923 -4.726 1.00 81.38 304 LYS A N 1
ATOM 2254 C CA . LYS A 1 304 ? 50.500 6.148 -5.269 1.00 81.38 304 LYS A CA 1
ATOM 2255 C C . LYS A 1 304 ? 49.520 6.941 -6.126 1.00 81.38 304 LYS A C 1
ATOM 2257 O O . LYS A 1 304 ? 49.479 8.161 -6.038 1.00 81.38 304 LYS A O 1
ATOM 2262 N N . SER A 1 305 ? 48.734 6.260 -6.952 1.00 78.88 305 SER A N 1
ATOM 2263 C CA . SER A 1 305 ? 47.677 6.898 -7.734 1.00 78.88 305 SER A CA 1
ATOM 2264 C C . SER A 1 305 ? 46.579 5.908 -8.096 1.00 78.88 305 SER A C 1
ATOM 2266 O O . SER A 1 305 ? 46.801 4.697 -8.188 1.00 78.88 305 SER A O 1
ATOM 2268 N N . VAL A 1 306 ? 45.380 6.448 -8.297 1.00 82.69 306 VAL A N 1
ATOM 2269 C CA . VAL A 1 306 ? 44.207 5.723 -8.777 1.00 82.69 306 VAL A CA 1
ATOM 2270 C C . VAL A 1 306 ? 43.648 6.505 -9.958 1.00 82.69 306 VAL A C 1
ATOM 2272 O O . VAL A 1 306 ? 43.368 7.694 -9.839 1.00 82.69 306 VAL A O 1
ATOM 2275 N N . GLU A 1 307 ? 43.515 5.841 -11.098 1.00 80.75 307 GLU A N 1
ATOM 2276 C CA . GLU A 1 307 ? 43.007 6.416 -12.342 1.00 80.75 307 GLU A CA 1
ATOM 2277 C C . GLU A 1 307 ? 41.878 5.544 -12.895 1.00 80.75 307 GLU A C 1
ATOM 2279 O O . GLU A 1 307 ? 41.829 4.331 -12.677 1.00 80.75 307 GLU A O 1
ATOM 2284 N N . ILE A 1 308 ? 40.964 6.159 -13.640 1.00 81.69 308 ILE A N 1
ATOM 2285 C CA . ILE A 1 308 ? 39.917 5.438 -14.363 1.00 81.69 308 ILE A CA 1
ATOM 2286 C C . ILE A 1 308 ? 40.460 5.070 -15.743 1.00 81.69 308 ILE A C 1
ATOM 2288 O O . ILE A 1 308 ? 40.874 5.952 -16.492 1.00 81.69 308 ILE A O 1
ATOM 2292 N N . ASP A 1 309 ? 40.445 3.781 -16.078 1.00 77.19 309 ASP A N 1
ATOM 2293 C CA . ASP A 1 309 ? 40.876 3.275 -17.386 1.00 77.19 309 ASP A CA 1
ATOM 2294 C C . ASP A 1 309 ? 39.686 3.175 -18.351 1.00 77.19 309 ASP A C 1
ATOM 2296 O O . ASP A 1 309 ? 39.690 3.771 -19.427 1.00 77.19 309 ASP A O 1
ATOM 2300 N N . THR A 1 310 ? 38.607 2.507 -17.928 1.00 74.06 310 THR A N 1
ATOM 2301 C CA . THR A 1 310 ? 37.336 2.481 -18.665 1.00 74.06 310 THR A CA 1
ATOM 2302 C C . THR A 1 310 ? 36.197 2.895 -17.748 1.00 74.06 310 THR A C 1
ATOM 2304 O O . THR A 1 310 ? 36.016 2.317 -16.674 1.00 74.06 310 THR A O 1
ATOM 2307 N N . PHE A 1 311 ? 35.423 3.887 -18.193 1.00 74.94 311 PHE A N 1
ATOM 2308 C CA . PHE A 1 311 ? 34.264 4.404 -17.476 1.00 74.94 311 PHE A CA 1
ATOM 2309 C C . PHE A 1 311 ? 32.983 4.098 -18.242 1.00 74.94 311 PHE A C 1
ATOM 2311 O O . PHE A 1 311 ? 32.821 4.516 -19.390 1.00 74.94 311 PHE A O 1
ATOM 2318 N N . ALA A 1 312 ? 32.088 3.353 -17.610 1.00 68.62 312 ALA A N 1
ATOM 2319 C CA . ALA A 1 312 ? 30.853 2.875 -18.206 1.00 68.62 312 ALA A CA 1
ATOM 2320 C C . ALA A 1 312 ? 29.600 3.308 -17.423 1.00 68.62 312 ALA A C 1
ATOM 2322 O O . ALA A 1 312 ? 28.506 2.802 -17.686 1.00 68.62 312 ALA A O 1
ATOM 2323 N N . ASP A 1 313 ? 29.741 4.253 -16.487 1.00 73.75 313 ASP A N 1
ATOM 2324 C CA . ASP A 1 313 ? 28.607 4.802 -15.745 1.00 73.75 313 ASP A CA 1
ATOM 2325 C C . ASP A 1 313 ? 27.731 5.715 -16.610 1.00 73.75 313 ASP A C 1
ATOM 2327 O O . ASP A 1 313 ? 28.115 6.209 -17.672 1.00 73.75 313 ASP A O 1
ATOM 2331 N N . THR A 1 314 ? 26.516 5.965 -16.120 1.00 65.75 314 THR A N 1
ATOM 2332 C CA . THR A 1 314 ? 25.575 6.887 -16.765 1.00 65.75 314 THR A CA 1
ATOM 2333 C C . THR A 1 314 ? 26.143 8.309 -16.776 1.00 65.75 314 THR A C 1
ATOM 2335 O O . THR A 1 314 ? 26.395 8.853 -15.690 1.00 65.75 314 THR A O 1
ATOM 2338 N N . PRO A 1 315 ? 26.264 8.945 -17.959 1.00 62.41 315 PRO A N 1
ATOM 2339 C CA . PRO A 1 315 ? 26.757 10.309 -18.050 1.00 62.41 315 PRO A CA 1
ATOM 2340 C C . PRO A 1 315 ? 25.915 11.279 -17.212 1.00 62.41 315 PRO A C 1
ATOM 2342 O O . PRO A 1 315 ? 24.684 11.254 -17.281 1.00 62.41 315 PRO A O 1
ATOM 2345 N N . GLY A 1 316 ? 26.570 12.127 -16.420 1.00 63.56 316 GLY A N 1
ATOM 2346 C CA . GLY A 1 316 ? 25.928 13.109 -15.535 1.00 63.56 316 GLY A CA 1
ATOM 2347 C C . GLY A 1 316 ? 25.521 12.611 -14.139 1.00 63.56 316 GLY A C 1
ATOM 2348 O O . GLY A 1 316 ? 25.020 13.416 -13.357 1.00 63.56 316 GLY A O 1
ATOM 2349 N N . ILE A 1 317 ? 25.742 11.331 -13.806 1.00 65.12 317 ILE A N 1
ATOM 2350 C CA . ILE A 1 317 ? 25.580 10.796 -12.438 1.00 65.12 317 ILE A CA 1
ATOM 2351 C C . ILE A 1 317 ? 26.939 10.330 -11.906 1.00 65.12 317 ILE A C 1
ATOM 2353 O O . ILE A 1 317 ? 27.489 10.936 -10.992 1.00 65.12 317 ILE A O 1
ATOM 2357 N N . GLY A 1 318 ? 27.518 9.293 -12.523 1.00 61.12 318 GLY A N 1
ATOM 2358 C CA . GLY A 1 318 ? 28.794 8.719 -12.082 1.00 61.12 318 GLY A CA 1
ATOM 2359 C C . GLY A 1 318 ? 30.007 9.593 -12.407 1.00 61.12 318 GLY A C 1
ATOM 2360 O O . GLY A 1 318 ? 31.001 9.540 -11.692 1.00 61.12 318 GLY A O 1
ATOM 2361 N N . ASP A 1 319 ? 29.924 10.450 -13.433 1.00 66.56 319 ASP A N 1
ATOM 2362 C CA . ASP A 1 319 ? 31.045 11.289 -13.896 1.00 66.56 319 ASP A CA 1
ATOM 2363 C C . ASP A 1 319 ? 31.587 12.251 -12.830 1.00 66.56 319 ASP A C 1
ATOM 2365 O O . ASP A 1 319 ? 32.704 12.752 -12.967 1.00 66.56 319 ASP A O 1
ATOM 2369 N N . ALA A 1 320 ? 30.817 12.521 -11.770 1.00 69.50 320 ALA A N 1
ATOM 2370 C CA . ALA A 1 320 ? 31.235 13.410 -10.692 1.00 69.50 320 ALA A CA 1
ATOM 2371 C C . ALA A 1 320 ? 32.462 12.884 -9.923 1.00 69.50 320 ALA A C 1
ATOM 2373 O O . ALA A 1 320 ? 33.127 13.676 -9.257 1.00 69.50 320 ALA A O 1
ATOM 2374 N N . ILE A 1 321 ? 32.810 11.594 -10.052 1.00 71.81 321 ILE A N 1
ATOM 2375 C CA . ILE A 1 321 ? 34.051 11.045 -9.482 1.00 71.81 321 ILE A CA 1
ATOM 2376 C C . ILE A 1 321 ? 35.317 11.534 -10.194 1.00 71.81 321 ILE A C 1
ATOM 2378 O O . ILE A 1 321 ? 36.393 11.425 -9.618 1.00 71.81 321 ILE A O 1
ATOM 2382 N N . ASN A 1 322 ? 35.223 12.109 -11.402 1.00 71.00 322 ASN A N 1
ATOM 2383 C CA . ASN A 1 322 ? 36.360 12.666 -12.153 1.00 71.00 322 ASN A CA 1
ATOM 2384 C C . ASN A 1 322 ? 36.919 13.971 -11.539 1.00 71.00 322 ASN A C 1
ATOM 2386 O O . ASN A 1 322 ? 37.440 14.834 -12.247 1.00 71.00 322 ASN A O 1
ATOM 2390 N N . ASN A 1 323 ? 36.799 14.143 -10.222 1.00 75.00 323 ASN A N 1
ATOM 2391 C CA . ASN A 1 323 ? 37.415 15.227 -9.477 1.00 75.00 323 ASN A CA 1
ATOM 2392 C C . ASN A 1 323 ? 38.775 14.765 -8.934 1.00 75.00 323 ASN A C 1
ATOM 2394 O O . ASN A 1 323 ? 38.882 13.744 -8.257 1.00 75.00 323 ASN A O 1
ATOM 2398 N N . VAL A 1 324 ? 39.810 15.565 -9.186 1.00 72.00 324 VAL A N 1
ATOM 2399 C CA . VAL A 1 324 ? 41.173 15.341 -8.682 1.00 72.00 324 VAL A CA 1
ATOM 2400 C C . VAL A 1 324 ? 41.192 15.245 -7.149 1.00 72.00 324 VAL A C 1
ATOM 2402 O O . VAL A 1 324 ? 41.952 14.461 -6.591 1.00 72.00 324 VAL A O 1
ATOM 2405 N N . GLU A 1 325 ? 40.316 15.976 -6.454 1.00 75.56 325 GLU A N 1
ATOM 2406 C CA . GLU A 1 325 ? 40.227 15.950 -4.986 1.00 75.56 325 GLU A CA 1
ATOM 2407 C C . GLU A 1 325 ? 39.763 14.599 -4.423 1.00 75.56 325 GLU A C 1
ATOM 2409 O O . GLU A 1 325 ? 40.168 14.235 -3.322 1.00 75.56 325 GLU A O 1
ATOM 2414 N N . PHE A 1 326 ? 38.952 13.841 -5.167 1.00 80.06 326 PHE A N 1
ATOM 2415 C CA . PHE A 1 326 ? 38.478 12.524 -4.738 1.00 80.06 326 PHE A CA 1
ATOM 2416 C C . PHE A 1 326 ? 39.600 11.480 -4.822 1.00 80.06 326 PHE A C 1
ATOM 2418 O O . PHE A 1 326 ? 39.846 10.750 -3.864 1.00 80.06 326 PHE A O 1
ATOM 2425 N N . PHE A 1 327 ? 40.347 11.455 -5.929 1.00 80.94 327 PHE A N 1
ATOM 2426 C CA . PHE A 1 327 ? 41.439 10.494 -6.118 1.00 80.94 327 PHE A CA 1
ATOM 2427 C C . PHE A 1 327 ? 42.644 10.746 -5.206 1.00 80.94 327 PHE A C 1
ATOM 2429 O O . PHE A 1 327 ? 43.295 9.791 -4.781 1.00 80.94 327 PHE A O 1
ATOM 2436 N N . ASN A 1 328 ? 42.889 12.001 -4.817 1.00 80.94 328 ASN A N 1
ATOM 2437 C CA . ASN A 1 328 ? 43.944 12.350 -3.862 1.00 80.94 328 ASN A CA 1
ATOM 2438 C C . ASN A 1 328 ? 43.736 11.727 -2.470 1.00 80.94 328 ASN A C 1
ATOM 2440 O O . ASN A 1 328 ? 44.695 11.598 -1.715 1.00 80.94 328 ASN A O 1
ATOM 2444 N N . GLN A 1 329 ? 42.512 11.317 -2.116 1.00 80.31 329 GLN A N 1
ATOM 2445 C CA . GLN A 1 329 ? 42.242 10.658 -0.831 1.00 80.31 329 GLN A CA 1
ATOM 2446 C C . GLN A 1 329 ? 42.832 9.244 -0.750 1.00 80.31 329 GLN A C 1
ATOM 2448 O O . GLN A 1 329 ? 43.032 8.723 0.346 1.00 80.31 329 GLN A O 1
ATOM 2453 N N . PHE A 1 330 ? 43.118 8.625 -1.898 1.00 81.12 330 PHE A N 1
ATOM 2454 C CA . PHE A 1 330 ? 43.686 7.282 -1.961 1.00 81.12 330 PHE A CA 1
ATOM 2455 C C . PHE A 1 330 ? 45.219 7.278 -1.955 1.00 81.12 330 PHE A C 1
ATOM 2457 O O . PHE A 1 330 ? 45.821 6.222 -1.775 1.00 81.12 330 PHE A O 1
ATOM 2464 N N . GLU A 1 331 ? 45.866 8.433 -2.128 1.00 78.62 331 GLU A N 1
ATOM 2465 C CA . GLU A 1 331 ? 47.325 8.548 -2.126 1.00 78.62 331 GLU A CA 1
ATOM 2466 C C . GLU A 1 331 ? 47.894 8.323 -0.711 1.00 78.62 331 GLU A C 1
ATOM 2468 O O . GLU A 1 331 ? 47.479 8.940 0.269 1.00 78.62 331 GLU A O 1
ATOM 2473 N N . GLY A 1 332 ? 48.863 7.415 -0.588 1.00 74.50 332 GLY A N 1
ATOM 2474 C CA . GLY A 1 332 ? 49.547 7.080 0.663 1.00 74.50 332 GLY A CA 1
ATOM 2475 C C . GLY A 1 332 ? 48.890 5.981 1.508 1.00 74.50 332 GLY A C 1
ATOM 2476 O O . GLY A 1 332 ? 49.486 5.564 2.506 1.00 74.50 332 GLY A O 1
ATOM 2477 N N . LEU A 1 333 ? 47.717 5.464 1.122 1.00 80.31 333 LEU A N 1
ATOM 2478 C CA . LEU A 1 333 ? 47.025 4.400 1.863 1.00 80.31 333 LEU A CA 1
ATOM 2479 C C . LEU A 1 333 ? 47.804 3.079 1.832 1.00 80.31 333 LEU A C 1
ATOM 2481 O O . LEU A 1 333 ? 48.237 2.640 0.769 1.00 80.31 333 LEU A O 1
ATOM 2485 N N . ALA A 1 334 ? 47.966 2.446 2.999 1.00 69.44 334 ALA A N 1
ATOM 2486 C CA . ALA A 1 334 ? 48.826 1.272 3.190 1.00 69.44 334 ALA A CA 1
ATOM 2487 C C . ALA A 1 334 ? 48.135 0.056 3.840 1.00 69.44 334 ALA A C 1
ATOM 2489 O O . ALA A 1 334 ? 48.809 -0.950 4.049 1.00 69.44 334 ALA A O 1
ATOM 2490 N N . SER A 1 335 ? 46.845 0.139 4.189 1.00 69.00 335 SER A N 1
ATOM 2491 C CA . SER A 1 335 ? 46.056 -0.977 4.740 1.00 69.00 335 SER A CA 1
ATOM 2492 C C . SER A 1 335 ? 44.647 -1.002 4.156 1.00 69.00 335 SER A C 1
ATOM 2494 O O . SER A 1 335 ? 44.140 0.040 3.743 1.00 69.00 335 SER A O 1
ATOM 2496 N N . SER A 1 336 ? 43.997 -2.170 4.149 1.00 67.38 336 SER A N 1
ATOM 2497 C CA . SER A 1 336 ? 42.618 -2.348 3.664 1.00 67.38 336 SER A CA 1
ATOM 2498 C C . SER A 1 336 ? 41.536 -1.690 4.543 1.00 67.38 336 SER A C 1
ATOM 2500 O O . SER A 1 336 ? 40.393 -1.529 4.105 1.00 67.38 336 SER A O 1
ATOM 2502 N N . ASP A 1 337 ? 41.872 -1.307 5.779 1.00 71.62 337 ASP A N 1
ATOM 2503 C CA . ASP A 1 337 ? 40.960 -0.699 6.759 1.00 71.62 337 ASP A CA 1
ATOM 2504 C C . ASP A 1 337 ? 41.013 0.835 6.696 1.00 71.62 337 ASP A C 1
ATOM 2506 O O . ASP A 1 337 ? 41.603 1.502 7.547 1.00 71.62 337 ASP A O 1
ATOM 2510 N N . PHE A 1 338 ? 40.445 1.387 5.624 1.00 77.00 338 PHE A N 1
ATOM 2511 C CA . PHE A 1 338 ? 40.366 2.827 5.395 1.00 77.00 338 PHE A CA 1
ATOM 2512 C C . PHE A 1 338 ? 38.940 3.276 5.050 1.00 77.00 338 PHE A C 1
ATOM 2514 O O . PHE A 1 338 ? 38.122 2.510 4.515 1.00 77.00 338 PHE A O 1
ATOM 2521 N N . GLU A 1 339 ? 38.672 4.545 5.352 1.00 74.12 339 GLU A N 1
ATOM 2522 C CA . GLU A 1 339 ? 37.428 5.255 5.070 1.00 74.12 339 GLU A CA 1
ATOM 2523 C C . GLU A 1 339 ? 37.772 6.506 4.253 1.00 74.12 339 GLU A C 1
ATOM 2525 O O . GLU A 1 339 ? 38.700 7.239 4.596 1.00 74.12 339 GLU A O 1
ATOM 2530 N N . VAL A 1 340 ? 37.067 6.698 3.140 1.00 79.50 340 VAL A N 1
ATOM 2531 C CA . VAL A 1 340 ? 37.211 7.842 2.230 1.00 79.50 340 VAL A CA 1
ATOM 2532 C C . VAL A 1 340 ? 35.866 8.536 2.101 1.00 79.50 340 VAL A C 1
ATOM 2534 O O . VAL A 1 340 ? 34.819 7.884 2.157 1.00 79.50 340 VAL A O 1
ATOM 2537 N N . ASP A 1 341 ? 35.894 9.849 1.912 1.00 80.06 341 ASP A N 1
ATOM 2538 C CA . ASP A 1 341 ? 34.682 10.632 1.732 1.00 80.06 341 ASP A CA 1
ATOM 2539 C C . ASP A 1 341 ? 34.080 10.331 0.357 1.00 80.06 341 ASP A C 1
ATOM 2541 O O . ASP A 1 341 ? 34.711 10.522 -0.687 1.00 80.06 341 ASP A O 1
ATOM 2545 N N . VAL A 1 342 ? 32.832 9.864 0.352 1.00 80.50 342 VAL A N 1
ATOM 2546 C CA . VAL A 1 342 ? 32.093 9.606 -0.886 1.00 80.50 342 VAL A CA 1
ATOM 2547 C C . VAL A 1 342 ? 31.785 10.914 -1.612 1.00 80.50 342 VAL A C 1
ATOM 2549 O O . VAL A 1 342 ? 31.385 11.912 -1.007 1.00 80.50 342 VAL A O 1
ATOM 2552 N N . GLN A 1 343 ? 31.918 10.907 -2.938 1.00 78.62 343 GLN A N 1
ATOM 2553 C CA . GLN A 1 343 ? 31.587 12.072 -3.745 1.00 78.62 343 GLN A CA 1
ATOM 2554 C C . GLN A 1 343 ? 30.063 12.250 -3.795 1.00 78.62 343 GLN A C 1
ATOM 2556 O O . GLN A 1 343 ? 29.318 11.355 -4.205 1.00 78.62 343 GLN A O 1
ATOM 2561 N N . SER A 1 344 ? 29.590 13.432 -3.392 1.00 73.44 344 SER A N 1
ATOM 2562 C CA . SER A 1 344 ? 28.161 13.764 -3.410 1.00 73.44 344 SER A CA 1
ATOM 2563 C C . SER A 1 344 ? 27.591 13.647 -4.828 1.00 73.44 344 SER A C 1
ATOM 2565 O O . SER A 1 344 ? 28.147 14.208 -5.772 1.00 73.44 344 SER A O 1
ATOM 2567 N N . GLY A 1 345 ? 26.492 12.902 -4.977 1.00 67.69 345 GLY A N 1
ATOM 2568 C CA . GLY A 1 345 ? 25.856 12.620 -6.270 1.00 67.69 345 GLY A CA 1
ATOM 2569 C C . GLY A 1 345 ? 26.425 11.417 -7.036 1.00 67.69 345 GLY A C 1
ATOM 2570 O O . GLY A 1 345 ? 25.811 11.007 -8.016 1.00 67.69 345 GLY A O 1
ATOM 2571 N N . ALA A 1 346 ? 27.525 10.810 -6.571 1.00 72.56 346 ALA A N 1
ATOM 2572 C CA . ALA A 1 346 ? 28.167 9.651 -7.201 1.00 72.56 346 ALA A CA 1
ATOM 2573 C C . ALA A 1 346 ? 28.559 8.554 -6.191 1.00 72.56 346 ALA A C 1
ATOM 2575 O O . ALA A 1 346 ? 29.587 7.898 -6.336 1.00 72.56 346 ALA A O 1
ATOM 2576 N N . THR A 1 347 ? 27.728 8.325 -5.167 1.00 75.75 347 THR A N 1
ATOM 2577 C CA . THR A 1 347 ? 28.012 7.388 -4.062 1.00 75.75 347 THR A CA 1
ATOM 2578 C C . THR A 1 347 ? 28.329 5.971 -4.540 1.00 75.75 347 THR A C 1
ATOM 2580 O O . THR A 1 347 ? 29.301 5.380 -4.084 1.00 75.75 347 THR A O 1
ATOM 2583 N N . PHE A 1 348 ? 27.571 5.439 -5.504 1.00 73.50 348 PHE A N 1
ATOM 2584 C CA . PHE A 1 348 ? 27.809 4.090 -6.033 1.00 73.50 348 PHE A CA 1
ATOM 2585 C C . PHE A 1 348 ? 29.164 3.987 -6.742 1.00 73.50 348 PHE A C 1
ATOM 2587 O O . PHE A 1 348 ? 29.917 3.043 -6.526 1.00 73.50 348 PHE A O 1
ATOM 2594 N N . SER A 1 349 ? 29.502 4.989 -7.548 1.00 77.06 349 SER A N 1
ATOM 2595 C CA . SER A 1 349 ? 30.768 5.057 -8.270 1.00 77.06 349 SER A CA 1
ATOM 2596 C C . SER A 1 349 ? 31.951 5.238 -7.308 1.00 77.06 349 SER A C 1
ATOM 2598 O O . SER A 1 349 ? 32.982 4.585 -7.472 1.00 77.06 349 SER A O 1
ATOM 2600 N N . SER A 1 350 ? 31.787 6.047 -6.252 1.00 80.88 350 SER A N 1
ATOM 2601 C CA . SER A 1 350 ? 32.772 6.196 -5.171 1.00 80.88 350 SER A CA 1
ATOM 2602 C C . SER A 1 350 ? 32.993 4.896 -4.392 1.00 80.88 350 SER A C 1
ATOM 2604 O O . SER A 1 350 ? 34.138 4.531 -4.108 1.00 80.88 350 SER A O 1
ATOM 2606 N N . ASP A 1 351 ? 31.924 4.156 -4.094 1.00 81.38 351 ASP A N 1
ATOM 2607 C CA . ASP A 1 351 ? 32.005 2.857 -3.423 1.00 81.38 351 ASP A CA 1
ATOM 2608 C C . ASP A 1 351 ? 32.691 1.806 -4.302 1.00 81.38 351 ASP A C 1
ATOM 2610 O O . ASP A 1 351 ? 33.443 0.968 -3.799 1.00 81.38 351 ASP A O 1
ATOM 2614 N N . SER A 1 352 ? 32.483 1.856 -5.619 1.00 80.25 352 SER A N 1
ATOM 2615 C CA . SER A 1 352 ? 33.139 0.957 -6.571 1.00 80.25 352 SER A CA 1
ATOM 2616 C C . SER A 1 352 ? 34.650 1.178 -6.646 1.00 80.25 352 SER A C 1
ATOM 2618 O O . SER A 1 352 ? 35.400 0.200 -6.613 1.00 80.25 352 SER A O 1
ATOM 2620 N N . VAL A 1 353 ? 35.114 2.434 -6.662 1.00 82.94 353 VAL A N 1
ATOM 2621 C CA . VAL A 1 353 ? 36.552 2.765 -6.573 1.00 82.94 353 VAL A CA 1
ATOM 2622 C C . VAL A 1 353 ? 37.130 2.293 -5.236 1.00 82.94 353 VAL A C 1
ATOM 2624 O O . VAL A 1 353 ? 38.167 1.633 -5.198 1.00 82.94 353 VAL A O 1
ATOM 2627 N N . THR A 1 354 ? 36.423 2.562 -4.136 1.00 83.81 354 THR A N 1
ATOM 2628 C CA . THR A 1 354 ? 36.845 2.165 -2.783 1.00 83.81 354 THR A CA 1
ATOM 2629 C C . THR A 1 354 ? 36.994 0.650 -2.658 1.00 83.81 354 THR A C 1
ATOM 2631 O O . THR A 1 354 ? 37.983 0.163 -2.109 1.00 83.81 354 THR A O 1
ATOM 2634 N N . LYS A 1 355 ? 36.049 -0.118 -3.214 1.00 82.88 355 LYS A N 1
ATOM 2635 C CA . LYS A 1 355 ? 36.131 -1.583 -3.264 1.00 82.88 355 LYS A CA 1
ATOM 2636 C C . LYS A 1 355 ? 37.309 -2.061 -4.108 1.00 82.88 355 LYS A C 1
ATOM 2638 O O . LYS A 1 355 ? 38.013 -2.960 -3.667 1.00 82.88 355 LYS A O 1
ATOM 2643 N N . ALA A 1 356 ? 37.556 -1.452 -5.270 1.00 81.56 356 ALA A N 1
ATOM 2644 C CA . ALA A 1 356 ? 38.686 -1.817 -6.124 1.00 81.56 356 ALA A CA 1
ATOM 2645 C C . ALA A 1 356 ? 40.036 -1.629 -5.408 1.00 81.56 356 ALA A C 1
ATOM 2647 O O . ALA A 1 356 ? 40.877 -2.527 -5.432 1.00 81.56 356 ALA A O 1
ATOM 2648 N N . VAL A 1 357 ? 40.217 -0.506 -4.704 1.00 81.56 357 VAL A N 1
ATOM 2649 C CA . VAL A 1 357 ? 41.434 -0.230 -3.922 1.00 81.56 357 VAL A CA 1
ATOM 2650 C C . VAL A 1 357 ? 41.577 -1.192 -2.740 1.00 81.56 357 VAL A C 1
ATOM 2652 O O . VAL A 1 357 ? 42.670 -1.713 -2.513 1.00 81.56 357 VAL A O 1
ATOM 2655 N N . LYS A 1 358 ? 40.483 -1.507 -2.031 1.00 83.56 358 LYS A N 1
ATOM 2656 C CA . LYS A 1 358 ? 40.494 -2.524 -0.963 1.00 83.56 358 LYS A CA 1
ATOM 2657 C C . LYS A 1 358 ? 40.918 -3.894 -1.481 1.00 83.56 358 LYS A C 1
ATOM 2659 O O . LYS A 1 358 ? 41.781 -4.512 -0.874 1.00 83.56 358 LYS A O 1
ATOM 2664 N N . THR A 1 359 ? 40.405 -4.328 -2.631 1.00 81.00 359 THR A N 1
ATOM 2665 C CA . THR A 1 359 ? 40.792 -5.609 -3.241 1.00 81.00 359 THR A CA 1
ATOM 2666 C C . THR A 1 359 ? 42.289 -5.675 -3.573 1.00 81.00 359 THR A C 1
ATOM 2668 O O . THR A 1 359 ? 42.908 -6.720 -3.375 1.00 81.00 359 THR A O 1
ATOM 2671 N N . VAL A 1 360 ? 42.902 -4.573 -4.024 1.00 79.69 360 VAL A N 1
ATOM 2672 C CA . VAL A 1 360 ? 44.358 -4.519 -4.262 1.00 79.69 360 VAL A CA 1
ATOM 2673 C C . VAL A 1 360 ? 45.137 -4.606 -2.951 1.00 79.69 360 VAL A C 1
ATOM 2675 O O . VAL A 1 360 ? 46.059 -5.414 -2.850 1.00 79.69 360 VAL A O 1
ATOM 2678 N N . LEU A 1 361 ? 44.760 -3.836 -1.929 1.00 78.12 361 LEU A N 1
ATOM 2679 C CA . LEU A 1 361 ? 45.455 -3.847 -0.634 1.00 78.12 361 LEU A CA 1
ATOM 2680 C C . LEU A 1 361 ? 45.309 -5.195 0.099 1.00 78.12 361 LEU A C 1
ATOM 2682 O O . LEU A 1 361 ? 46.292 -5.718 0.625 1.00 78.12 361 LEU A O 1
ATOM 2686 N N . GLU A 1 362 ? 44.137 -5.829 0.017 1.00 79.12 362 GLU A N 1
ATOM 2687 C CA . GLU A 1 362 ? 43.905 -7.187 0.526 1.00 79.12 362 GLU A CA 1
ATOM 2688 C C . GLU A 1 362 ? 44.763 -8.234 -0.203 1.00 79.12 362 GLU A C 1
ATOM 2690 O O . GLU A 1 362 ? 45.292 -9.146 0.436 1.00 79.12 362 GLU A O 1
ATOM 2695 N N . SER A 1 363 ? 44.962 -8.094 -1.522 1.00 73.19 363 SER A N 1
ATOM 2696 C CA . SER A 1 363 ? 45.837 -8.987 -2.301 1.00 73.19 363 SER A CA 1
ATOM 2697 C C . SER A 1 363 ? 47.311 -8.893 -1.885 1.00 73.19 363 SER A C 1
ATOM 2699 O O . SER A 1 363 ? 48.050 -9.874 -1.981 1.00 73.19 363 SER A O 1
ATOM 2701 N N . LEU A 1 364 ? 47.713 -7.742 -1.336 1.00 70.00 364 LEU A N 1
ATOM 2702 C CA . LEU A 1 364 ? 49.039 -7.492 -0.769 1.00 70.00 364 LEU A CA 1
ATOM 2703 C C . LEU A 1 364 ? 49.164 -7.962 0.694 1.00 70.00 364 LEU A C 1
ATOM 2705 O O . LEU A 1 364 ? 50.250 -7.882 1.272 1.00 70.00 364 LEU A O 1
ATOM 2709 N N . GLY A 1 365 ? 48.078 -8.469 1.294 1.00 59.69 365 GLY A N 1
ATOM 2710 C CA . GLY A 1 365 ? 48.032 -8.945 2.677 1.00 59.69 365 GLY A CA 1
ATOM 2711 C C . GLY A 1 365 ? 48.098 -7.826 3.721 1.00 59.69 365 GLY A C 1
ATOM 2712 O O . GLY A 1 365 ? 48.640 -8.060 4.806 1.00 59.69 365 GLY A O 1
ATOM 2713 N N . LYS A 1 366 ? 47.610 -6.626 3.383 1.00 52.59 366 LYS A N 1
ATOM 2714 C CA . LYS A 1 366 ? 47.746 -5.405 4.186 1.00 52.59 366 LYS A CA 1
ATOM 2715 C C . LYS A 1 366 ? 46.431 -4.768 4.608 1.00 52.59 366 LYS A C 1
ATOM 2717 O O . LYS A 1 366 ? 45.488 -4.742 3.793 1.00 52.59 366 LYS A O 1
#

Secondary structure (DSSP, 8-state):
-HHHHHHHIIIII--TTTTS--SHHHHHHHTTSHHHHHHHHHHHHHHHHHHHHHHHHHTTTS-GGGHHHHHHHHHHHHHHHHHHHHHHH-HHHHHHHGGGTHHHHT-HHHHHHIIIIITTS-HHHHHHHHHHHHHHHHHHHHHHHHHHHHHHHSEEEEE-TT-TT-EEEEEE-S-GGG--GGGTSHHHHHHHHHHHHHHHHHHHHHHTTS-TTTHHHHHH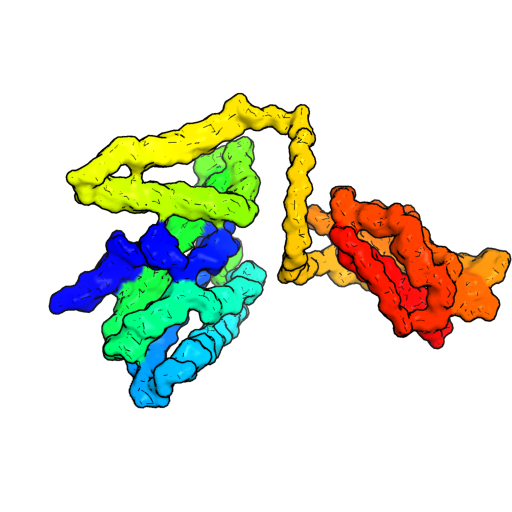HHHHHHHHHHHH----S-----------------------EEEEEEEETTEEEEEEEEE---SSSSPPEEEEEEEEETTTTEEEEEEEEE--SPTTTGGGG--HHHHGGGTT--SS----PPPTT-HHHHHHHHHHHHHHHHHTT-

Organism: NCBI:txid1034346